Protein AF-A0A168Q6W3-F1 (afdb_monomer_lite)

Sequence (301 aa):
MKECILSSFDLQVLQIQEDTRRLDMQRHMPGWNYCTFFILKEGLAQAFEIMTLYEDALIQYDELEASFFQVLRDKALAWFGHFGGTDVGDDSGNILDFKRKNYRDLITKNIISVFDFRSYLFARQCRMLLKLQRVIEVTARAQLFITNFIPSIRENEEHLPENFVESWVFSACMNVVNECEPLSSQLIVNNTDLVVPYNAVKADLLLTARRQLDKIGVKCGHLPMTDPFSIYMNRTEATKTPNPDEPKKSITNVKLLEAIESIEAFDKTYMGLSTRAIKSYDASFRSRAALNVHGDIAALK

Structure (mmCIF, N/CA/C/O backbone):
data_AF-A0A168Q6W3-F1
#
_entry.id   AF-A0A168Q6W3-F1
#
loop_
_atom_site.group_PDB
_atom_site.id
_atom_site.type_symbol
_atom_site.label_atom_id
_atom_site.label_alt_id
_atom_site.label_comp_id
_atom_site.label_asym_id
_atom_site.label_entity_id
_atom_site.label_seq_id
_atom_site.pdbx_PDB_ins_code
_atom_site.Cartn_x
_atom_site.Cartn_y
_atom_site.Cartn_z
_atom_site.occupancy
_atom_site.B_iso_or_equiv
_atom_site.auth_seq_id
_atom_site.auth_comp_id
_atom_site.auth_asym_id
_atom_site.auth_atom_id
_atom_site.pdbx_PDB_model_num
ATOM 1 N N . MET A 1 1 ? 37.770 -10.734 -13.200 1.00 63.84 1 MET A N 1
ATOM 2 C CA . MET A 1 1 ? 36.413 -11.296 -12.978 1.00 63.84 1 MET A CA 1
ATOM 3 C C . MET A 1 1 ? 35.421 -10.222 -12.543 1.00 63.84 1 MET A C 1
ATOM 5 O O . MET A 1 1 ? 34.486 -10.002 -13.292 1.00 63.84 1 MET A O 1
ATOM 9 N N . LYS A 1 2 ? 35.629 -9.503 -11.424 1.00 70.56 2 LYS A N 1
ATOM 10 C CA . LYS A 1 2 ? 34.759 -8.367 -11.036 1.00 70.56 2 LYS A CA 1
ATOM 11 C C . LYS A 1 2 ? 34.664 -7.279 -12.117 1.00 70.56 2 LYS A C 1
ATOM 13 O O . LYS A 1 2 ? 33.565 -6.877 -1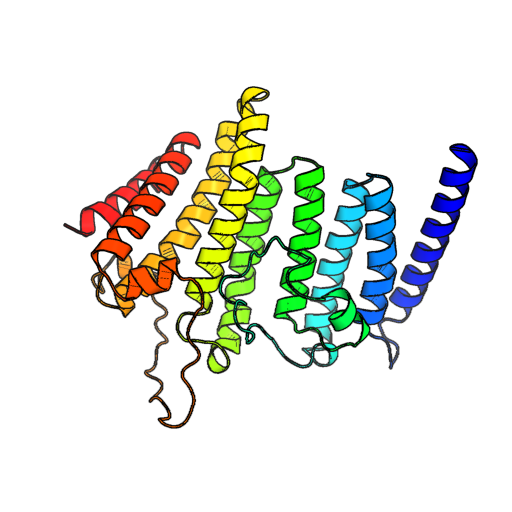2.458 1.00 70.56 2 LYS A O 1
ATOM 18 N N . GLU A 1 3 ? 35.788 -6.889 -12.717 1.00 73.69 3 GLU A N 1
ATOM 19 C CA . GLU A 1 3 ? 35.819 -5.896 -13.808 1.00 73.69 3 GLU A CA 1
ATOM 20 C C . GLU A 1 3 ? 35.067 -6.353 -15.067 1.00 73.69 3 GLU A C 1
ATOM 22 O O . GLU A 1 3 ? 34.374 -5.557 -15.683 1.00 73.69 3 GLU A O 1
ATOM 27 N N . CYS A 1 4 ? 35.134 -7.643 -15.418 1.00 73.88 4 CYS A N 1
ATOM 28 C CA . CYS A 1 4 ? 34.388 -8.195 -16.555 1.00 73.88 4 CYS A CA 1
ATOM 29 C C . CYS A 1 4 ? 32.876 -8.269 -16.287 1.00 73.88 4 CYS A C 1
ATOM 31 O O . CYS A 1 4 ? 32.079 -8.133 -17.207 1.00 73.88 4 CYS A O 1
ATOM 33 N N . ILE A 1 5 ? 32.481 -8.512 -15.032 1.00 79.38 5 ILE A N 1
ATOM 34 C CA . ILE A 1 5 ? 31.071 -8.505 -14.622 1.00 79.38 5 ILE A CA 1
ATOM 35 C C . ILE A 1 5 ? 30.524 -7.076 -14.683 1.00 79.38 5 ILE A C 1
ATOM 37 O O . ILE A 1 5 ? 29.438 -6.871 -15.213 1.00 79.38 5 ILE A O 1
ATOM 41 N N . LEU A 1 6 ? 31.294 -6.096 -14.201 1.00 82.12 6 LEU A N 1
ATOM 42 C CA . LEU A 1 6 ? 30.922 -4.682 -14.258 1.00 82.12 6 LEU A CA 1
ATOM 43 C C . LEU A 1 6 ? 30.819 -4.181 -15.701 1.00 82.12 6 LEU A C 1
ATOM 45 O O . LEU A 1 6 ? 29.794 -3.624 -16.065 1.00 82.12 6 LEU A O 1
ATOM 49 N N . SER A 1 7 ? 31.801 -4.472 -16.560 1.00 82.44 7 SER A N 1
ATOM 50 C CA . SER A 1 7 ? 31.741 -4.034 -17.960 1.00 82.44 7 SER A CA 1
ATOM 51 C C . SER A 1 7 ? 30.574 -4.658 -18.731 1.00 82.44 7 SER A C 1
ATOM 53 O O . SER A 1 7 ? 29.928 -3.985 -19.532 1.00 82.44 7 SER A O 1
ATOM 55 N N . SER A 1 8 ? 30.263 -5.934 -18.478 1.00 83.62 8 SER A N 1
ATOM 56 C CA . SER A 1 8 ? 29.090 -6.590 -19.065 1.00 83.62 8 SER A CA 1
ATOM 57 C C . SER A 1 8 ? 27.780 -5.984 -18.560 1.00 83.62 8 SER A C 1
ATOM 59 O O . SER A 1 8 ? 26.830 -5.869 -19.332 1.00 83.62 8 SER A O 1
ATOM 61 N N . PHE A 1 9 ? 27.720 -5.617 -17.279 1.00 85.38 9 PHE A N 1
ATOM 62 C CA . PHE A 1 9 ? 26.568 -4.946 -16.689 1.00 85.38 9 PHE A CA 1
ATOM 63 C C . PHE A 1 9 ? 26.364 -3.553 -17.292 1.00 85.38 9 PHE A C 1
ATOM 65 O O . PHE A 1 9 ? 25.260 -3.243 -17.730 1.00 85.38 9 PHE A O 1
ATOM 72 N N . ASP A 1 10 ? 27.426 -2.753 -17.394 1.00 86.75 10 ASP A N 1
ATOM 73 C CA . ASP A 1 10 ? 27.372 -1.399 -17.953 1.00 86.75 10 ASP A CA 1
ATOM 74 C C . ASP A 1 10 ? 26.869 -1.417 -19.402 1.00 86.75 10 ASP A C 1
ATOM 76 O O . ASP A 1 10 ? 25.986 -0.642 -19.771 1.00 86.75 10 ASP A O 1
ATOM 80 N N . LEU A 1 11 ? 27.359 -2.358 -20.217 1.00 87.56 11 LEU A N 1
ATOM 81 C CA . LEU A 1 11 ? 26.876 -2.547 -21.588 1.00 87.56 11 LEU A CA 1
ATOM 82 C C . LEU A 1 11 ? 25.391 -2.927 -21.632 1.00 87.56 11 LEU A C 1
ATOM 84 O O . LEU A 1 11 ? 24.648 -2.407 -22.465 1.00 87.56 11 LEU A O 1
ATOM 88 N N . GLN A 1 12 ? 24.941 -3.808 -20.735 1.00 87.75 12 GLN A N 1
ATOM 89 C CA . GLN A 1 12 ? 23.536 -4.204 -20.656 1.00 87.75 12 GLN A CA 1
ATOM 90 C C . GLN A 1 12 ? 22.637 -3.033 -20.232 1.00 87.75 12 GLN A C 1
ATOM 92 O O . GLN A 1 12 ? 21.577 -2.833 -20.824 1.00 87.75 12 GLN A O 1
ATOM 97 N N . VAL A 1 13 ? 23.056 -2.249 -19.237 1.00 89.19 13 VAL A N 1
ATOM 98 C CA . VAL A 1 13 ? 22.336 -1.054 -18.777 1.00 89.19 13 VAL A CA 1
ATOM 99 C C . VAL A 1 13 ? 22.206 -0.038 -19.904 1.00 89.19 13 VAL A C 1
ATOM 101 O O . VAL A 1 13 ? 21.091 0.398 -20.190 1.00 89.19 13 VAL A O 1
ATOM 104 N N . LEU A 1 14 ? 23.310 0.281 -20.587 1.00 90.50 14 LEU A N 1
ATOM 105 C CA . LEU A 1 14 ? 23.316 1.216 -21.714 1.00 90.50 14 LEU A CA 1
ATOM 106 C C . LEU A 1 14 ? 22.374 0.761 -22.832 1.00 90.50 14 LEU A C 1
ATOM 108 O O . LEU A 1 14 ? 21.607 1.567 -23.359 1.00 90.50 14 LEU A O 1
ATOM 112 N N . GLN A 1 15 ? 22.383 -0.534 -23.156 1.00 90.81 15 GLN A N 1
ATOM 113 C CA . GLN A 1 15 ? 21.496 -1.096 -24.170 1.00 90.81 15 GLN A CA 1
ATOM 114 C C . GLN A 1 15 ? 20.018 -0.946 -23.779 1.00 90.81 15 GLN A C 1
ATOM 116 O O . GLN A 1 15 ? 19.220 -0.449 -24.574 1.00 90.81 15 GLN A O 1
ATOM 121 N N . ILE A 1 16 ? 19.645 -1.326 -22.549 1.00 90.25 16 ILE A N 1
ATOM 122 C CA . ILE A 1 16 ? 18.252 -1.227 -22.082 1.00 90.25 16 ILE A CA 1
ATOM 123 C C . ILE A 1 16 ? 17.805 0.239 -22.012 1.00 90.25 16 ILE A C 1
ATOM 125 O O . ILE A 1 16 ? 16.667 0.547 -22.373 1.00 90.25 16 ILE A O 1
ATOM 129 N N . GLN A 1 17 ? 18.676 1.152 -21.576 1.00 91.00 17 GLN A N 1
ATOM 130 C CA . GLN A 1 17 ? 18.390 2.588 -21.539 1.00 91.00 17 GLN A CA 1
ATOM 131 C C . GLN A 1 17 ? 18.117 3.147 -22.936 1.00 91.00 17 GLN A C 1
ATOM 133 O O . GLN A 1 17 ? 17.126 3.853 -23.128 1.00 91.00 17 GLN A O 1
ATOM 138 N N . GLU A 1 18 ? 18.950 2.804 -23.918 1.00 92.12 18 GLU A N 1
ATOM 139 C CA . GLU A 1 18 ? 18.785 3.269 -25.294 1.00 92.12 18 GLU A CA 1
ATOM 140 C C . GLU A 1 18 ? 17.514 2.702 -25.940 1.00 92.12 18 GLU A C 1
ATOM 142 O O . GLU A 1 18 ? 16.741 3.441 -26.558 1.00 92.12 18 GLU A O 1
ATOM 147 N N . ASP A 1 19 ? 17.229 1.414 -25.732 1.00 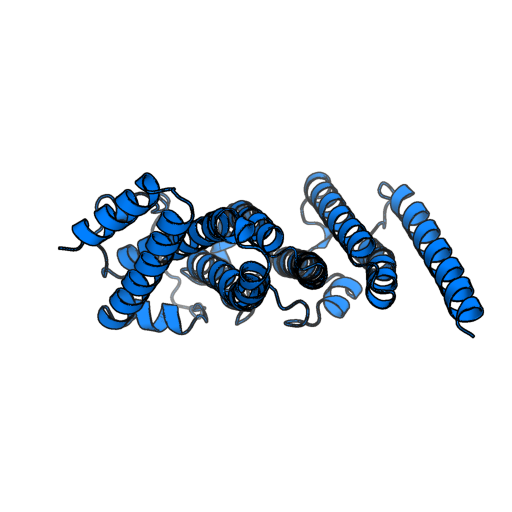91.25 19 ASP A N 1
ATOM 148 C CA . ASP A 1 19 ? 15.993 0.796 -26.213 1.00 91.25 19 ASP A CA 1
ATOM 149 C C . ASP A 1 19 ? 14.753 1.410 -25.551 1.00 91.25 19 ASP A C 1
ATOM 151 O O . ASP A 1 19 ? 13.763 1.697 -26.233 1.00 91.25 19 ASP A O 1
ATOM 155 N N . THR A 1 20 ? 14.820 1.684 -24.245 1.00 90.62 20 THR A N 1
ATOM 156 C CA . THR A 1 20 ? 13.751 2.361 -23.499 1.00 90.62 20 THR A CA 1
ATOM 157 C C . THR A 1 20 ? 13.518 3.760 -24.051 1.00 90.62 20 THR A C 1
ATOM 159 O O . THR A 1 20 ? 12.380 4.114 -24.345 1.00 90.62 20 THR A O 1
ATOM 162 N N . ARG A 1 21 ? 14.584 4.544 -24.255 1.00 91.44 21 ARG A N 1
ATOM 163 C CA . ARG A 1 21 ? 14.523 5.906 -24.804 1.00 91.44 21 ARG A CA 1
ATOM 164 C C . ARG A 1 21 ? 13.909 5.921 -26.202 1.00 91.44 21 ARG A C 1
ATOM 166 O O . ARG A 1 21 ? 13.038 6.742 -26.486 1.00 91.44 21 ARG A O 1
ATOM 173 N N . ARG A 1 22 ? 14.329 4.997 -27.070 1.00 91.06 22 ARG A N 1
ATOM 174 C CA . ARG A 1 22 ? 13.792 4.853 -28.428 1.00 91.06 22 ARG A CA 1
ATOM 175 C C . ARG A 1 22 ? 12.304 4.510 -28.416 1.00 91.06 22 ARG A C 1
ATOM 177 O O . ARG A 1 22 ? 11.547 5.102 -29.182 1.00 91.06 22 ARG A O 1
ATOM 184 N N . LEU A 1 23 ? 11.884 3.583 -27.554 1.00 89.00 23 LEU A N 1
ATOM 185 C CA . LEU A 1 23 ? 10.476 3.211 -27.417 1.00 89.00 23 LEU A CA 1
ATOM 186 C C . LEU A 1 23 ? 9.645 4.355 -26.815 1.00 89.00 23 LEU A C 1
ATOM 188 O O . LEU A 1 23 ? 8.506 4.567 -27.225 1.00 89.00 23 LEU A O 1
ATOM 192 N N . ASP A 1 24 ? 10.215 5.129 -25.895 1.00 87.69 24 ASP A N 1
ATOM 193 C CA . ASP A 1 24 ? 9.569 6.293 -25.284 1.00 87.69 24 ASP A CA 1
ATOM 194 C C . ASP A 1 24 ? 9.275 7.404 -26.302 1.00 87.69 24 ASP A C 1
ATOM 196 O O . ASP A 1 24 ? 8.177 7.959 -26.339 1.00 87.69 24 ASP A O 1
ATOM 200 N N . MET A 1 25 ? 10.218 7.666 -27.213 1.00 89.06 25 MET A N 1
ATOM 201 C CA . MET A 1 25 ? 10.048 8.632 -28.308 1.00 89.06 25 MET A CA 1
ATOM 202 C C . MET A 1 25 ? 8.903 8.269 -29.264 1.00 89.06 25 MET A C 1
ATOM 204 O O . MET A 1 25 ? 8.394 9.125 -29.984 1.00 89.06 25 MET A O 1
ATOM 208 N N . GLN A 1 26 ? 8.475 7.007 -29.263 1.00 87.44 26 GLN A N 1
ATOM 209 C CA . GLN A 1 26 ? 7.412 6.494 -30.121 1.00 87.44 26 GLN A CA 1
ATOM 210 C C . GLN A 1 26 ? 6.038 6.468 -29.428 1.00 87.44 26 GLN A C 1
ATOM 212 O O . GLN A 1 26 ? 5.096 5.926 -29.999 1.00 87.44 26 GLN A O 1
ATOM 217 N N . ARG A 1 27 ? 5.869 7.080 -28.243 1.00 84.00 27 ARG A N 1
ATOM 218 C CA . ARG A 1 27 ? 4.595 7.109 -27.480 1.00 84.00 27 ARG A CA 1
ATOM 219 C C . ARG A 1 27 ? 3.365 7.563 -28.279 1.00 84.00 27 ARG A C 1
ATOM 221 O O . ARG A 1 27 ? 2.238 7.128 -28.009 1.00 84.00 27 ARG A O 1
ATOM 228 N N . HIS A 1 28 ? 3.569 8.455 -29.246 1.00 81.19 28 HIS A N 1
ATOM 229 C CA . HIS A 1 28 ? 2.506 8.990 -30.101 1.00 81.19 28 HIS A CA 1
ATOM 230 C C . HIS A 1 28 ? 2.189 8.098 -31.311 1.00 81.19 28 HIS A C 1
ATOM 232 O O . HIS A 1 28 ? 1.171 8.308 -31.966 1.00 81.19 28 HIS A O 1
ATOM 238 N N . MET A 1 29 ? 3.029 7.102 -31.606 1.00 83.50 29 MET A N 1
ATOM 239 C CA . MET A 1 29 ? 2.843 6.222 -32.756 1.00 83.50 29 MET A CA 1
ATOM 240 C C . MET A 1 29 ? 1.710 5.212 -32.502 1.00 83.50 29 MET A C 1
ATOM 242 O O . MET A 1 29 ? 1.608 4.655 -31.400 1.00 83.50 29 MET A O 1
ATOM 246 N N . PRO A 1 30 ? 0.865 4.922 -33.510 1.00 79.56 30 PRO A N 1
ATOM 247 C CA . PRO A 1 30 ? -0.083 3.814 -33.441 1.00 79.56 30 PRO A CA 1
ATOM 248 C C . PRO A 1 30 ? 0.642 2.489 -33.172 1.00 79.56 30 PRO A C 1
ATOM 250 O O . PRO A 1 30 ? 1.687 2.220 -33.758 1.00 79.56 30 PRO A O 1
ATOM 253 N N . GLY A 1 31 ? 0.091 1.659 -32.286 1.00 79.50 31 GLY A N 1
ATOM 254 C CA . GLY A 1 31 ? 0.693 0.376 -31.899 1.00 79.50 31 GLY A CA 1
ATOM 255 C C . GLY A 1 31 ? 1.667 0.445 -30.719 1.00 79.50 31 GLY A C 1
ATOM 256 O O . GLY A 1 31 ? 2.092 -0.602 -30.233 1.00 79.50 31 GLY A O 1
ATOM 257 N N . TRP A 1 32 ? 1.983 1.639 -30.204 1.00 86.81 32 TRP A N 1
ATOM 258 C CA . TRP A 1 32 ? 2.716 1.753 -28.945 1.00 86.81 32 TRP A CA 1
ATOM 259 C C . TRP A 1 32 ? 1.897 1.185 -27.779 1.00 86.81 32 TRP A C 1
ATOM 261 O O . TRP A 1 32 ? 0.707 1.480 -27.645 1.00 86.81 32 TRP A O 1
ATOM 271 N N . ASN A 1 33 ? 2.547 0.394 -26.926 1.00 86.00 33 ASN A N 1
ATOM 272 C CA . ASN A 1 33 ? 1.925 -0.301 -25.806 1.00 86.00 33 ASN A CA 1
ATOM 273 C C . ASN A 1 33 ? 2.710 -0.037 -24.512 1.00 86.00 33 ASN A C 1
ATOM 275 O O . ASN A 1 33 ? 3.919 -0.282 -24.446 1.00 86.00 33 ASN A O 1
ATOM 279 N N . TYR A 1 34 ? 2.004 0.427 -23.476 1.00 90.56 34 TYR A N 1
ATOM 280 C CA . TYR A 1 34 ? 2.622 0.761 -22.194 1.00 90.56 34 TYR A CA 1
ATOM 281 C C . TYR A 1 34 ? 3.195 -0.461 -21.462 1.00 90.56 34 TYR A C 1
ATOM 283 O O . TYR A 1 34 ? 4.274 -0.354 -20.895 1.00 90.56 34 TYR A O 1
ATOM 291 N N . CYS A 1 35 ? 2.540 -1.624 -21.479 1.00 91.94 35 CYS A N 1
ATOM 292 C CA . CYS A 1 35 ? 3.061 -2.826 -20.822 1.00 91.94 35 CYS A CA 1
ATOM 293 C C . CYS A 1 35 ? 4.362 -3.320 -21.476 1.00 91.94 35 CYS A C 1
ATOM 295 O O . CYS A 1 35 ? 5.286 -3.721 -20.771 1.00 91.94 35 CYS A O 1
ATOM 297 N N . THR A 1 36 ? 4.484 -3.228 -22.805 1.00 91.31 36 THR A N 1
ATOM 298 C CA . THR A 1 36 ? 5.745 -3.517 -23.511 1.00 91.31 36 THR A CA 1
ATOM 299 C C . THR A 1 36 ? 6.855 -2.568 -23.061 1.00 91.31 36 THR A C 1
ATOM 301 O O . THR A 1 36 ? 7.958 -3.012 -22.737 1.00 91.31 36 THR A O 1
ATOM 304 N N . PHE A 1 37 ? 6.557 -1.267 -22.992 1.00 92.56 37 PHE A N 1
ATOM 305 C CA . PHE A 1 37 ? 7.484 -0.263 -22.467 1.00 92.56 37 PHE A CA 1
ATOM 306 C C . PHE A 1 37 ? 7.864 -0.535 -21.007 1.00 92.56 37 PHE A C 1
ATOM 308 O O . PHE A 1 37 ? 9.043 -0.497 -20.653 1.00 92.56 37 PHE A O 1
ATOM 315 N N . PHE A 1 38 ? 6.878 -0.876 -20.179 1.00 94.94 38 PHE A N 1
ATOM 316 C CA . PHE A 1 38 ? 7.060 -1.195 -18.774 1.00 94.94 38 PHE A CA 1
ATOM 317 C C . PHE A 1 38 ? 8.016 -2.370 -18.587 1.00 94.94 38 PHE A C 1
ATOM 319 O O . PHE A 1 38 ? 8.958 -2.246 -17.818 1.00 94.94 38 PHE A O 1
ATOM 326 N N . ILE A 1 39 ? 7.821 -3.491 -19.292 1.00 94.75 39 ILE A N 1
ATOM 327 C CA . ILE A 1 39 ? 8.675 -4.684 -19.145 1.00 94.75 39 ILE A CA 1
ATOM 328 C C . ILE A 1 39 ? 10.133 -4.376 -19.486 1.00 94.75 39 ILE A C 1
ATOM 330 O O . ILE A 1 39 ? 11.039 -4.850 -18.796 1.00 94.75 39 ILE A O 1
ATOM 334 N N . LEU A 1 40 ? 10.362 -3.577 -20.530 1.00 93.81 40 LEU A N 1
ATOM 335 C CA . LEU A 1 40 ? 11.704 -3.179 -20.936 1.00 93.81 40 LEU A CA 1
ATOM 336 C C . LEU A 1 40 ? 12.370 -2.305 -19.865 1.00 93.81 40 LEU A C 1
ATOM 338 O O . LEU A 1 40 ? 13.462 -2.629 -19.396 1.00 93.81 40 LEU A O 1
ATOM 342 N N . LYS A 1 41 ? 11.689 -1.242 -19.428 1.00 95.25 41 LYS A N 1
ATOM 343 C CA . LYS A 1 41 ? 12.220 -0.304 -18.432 1.00 95.25 41 LYS A CA 1
ATOM 344 C C . LYS A 1 41 ? 12.316 -0.917 -17.031 1.00 95.25 41 LYS A C 1
ATOM 346 O O . LYS A 1 41 ? 13.260 -0.646 -16.297 1.00 95.25 41 LYS A O 1
ATOM 351 N N . GLU A 1 42 ? 11.408 -1.813 -16.663 1.00 96.31 42 GLU A N 1
ATOM 352 C CA . GLU A 1 42 ? 11.520 -2.603 -15.437 1.00 96.31 42 GLU A CA 1
ATOM 353 C C . GLU A 1 42 ? 12.759 -3.508 -15.467 1.00 96.31 42 GLU A C 1
ATOM 355 O O . GLU A 1 42 ? 13.389 -3.712 -14.429 1.00 96.31 42 GLU A O 1
ATOM 360 N N . GLY A 1 43 ? 13.151 -4.019 -16.639 1.00 94.94 43 GLY A N 1
ATOM 361 C CA . GLY A 1 43 ? 14.402 -4.761 -16.799 1.00 94.94 43 GLY A CA 1
ATOM 362 C C . GLY A 1 43 ? 15.621 -3.969 -16.312 1.00 94.94 43 GLY A C 1
ATOM 363 O O . GLY A 1 43 ? 16.499 -4.538 -15.665 1.00 94.94 43 GLY A O 1
ATOM 364 N N . LEU A 1 44 ? 15.633 -2.649 -16.525 1.00 94.44 44 LEU A N 1
ATOM 365 C CA . LEU A 1 44 ? 16.667 -1.756 -15.997 1.00 94.44 44 LEU A CA 1
ATOM 366 C C . LEU A 1 44 ? 16.599 -1.639 -14.468 1.00 94.44 44 LEU A C 1
ATOM 368 O O . LEU A 1 44 ? 17.615 -1.776 -13.789 1.00 94.44 44 LEU A O 1
ATOM 372 N N . ALA A 1 45 ? 15.402 -1.455 -13.910 1.00 96.62 45 ALA A N 1
ATOM 373 C CA . ALA A 1 45 ? 15.204 -1.407 -12.462 1.00 96.62 45 ALA A CA 1
ATOM 374 C C . ALA A 1 45 ? 15.650 -2.712 -11.771 1.00 96.62 45 ALA A C 1
ATOM 376 O O . ALA A 1 45 ? 16.265 -2.688 -10.708 1.00 96.62 45 ALA A O 1
ATOM 377 N N . GLN A 1 46 ? 15.371 -3.864 -12.389 1.00 95.56 46 GLN A N 1
ATOM 378 C CA . GLN A 1 46 ? 15.818 -5.177 -11.917 1.00 95.56 46 GLN A CA 1
ATOM 379 C C . GLN A 1 46 ? 17.342 -5.327 -11.989 1.00 95.56 46 GLN A C 1
ATOM 381 O O . GLN A 1 46 ? 17.935 -5.892 -11.072 1.00 95.56 46 GLN A O 1
ATOM 386 N N . ALA A 1 47 ? 17.978 -4.807 -13.042 1.00 93.88 47 ALA A N 1
ATOM 387 C CA . ALA A 1 47 ? 19.432 -4.804 -13.172 1.00 93.88 47 ALA A CA 1
ATOM 388 C C . ALA A 1 47 ? 20.086 -3.993 -12.036 1.00 93.88 47 ALA A C 1
ATOM 390 O O . ALA A 1 47 ? 20.982 -4.499 -11.357 1.00 93.88 47 ALA A O 1
ATOM 391 N N . PHE A 1 48 ? 19.577 -2.789 -11.754 1.00 95.62 48 PHE A N 1
ATOM 392 C CA . PHE A 1 48 ? 20.021 -1.988 -10.609 1.00 95.62 48 PHE A CA 1
ATOM 393 C C . PHE A 1 48 ? 19.792 -2.700 -9.272 1.00 95.62 48 PHE A C 1
ATOM 395 O O . PHE A 1 48 ? 20.691 -2.744 -8.433 1.00 95.62 48 PHE A O 1
ATOM 402 N N . GLU A 1 49 ? 18.632 -3.335 -9.091 1.00 96.25 49 GLU A N 1
ATOM 403 C CA . GLU A 1 49 ? 18.332 -4.100 -7.881 1.00 96.25 49 GLU A CA 1
ATOM 404 C C . GLU A 1 49 ? 19.327 -5.256 -7.656 1.00 96.25 49 GLU A C 1
ATOM 406 O O . GLU A 1 49 ? 19.793 -5.451 -6.532 1.00 96.25 49 GLU A O 1
ATOM 411 N N . ILE A 1 50 ? 19.691 -6.000 -8.710 1.00 94.06 50 ILE A N 1
ATOM 412 C CA . ILE A 1 50 ? 20.685 -7.090 -8.649 1.00 94.06 50 ILE A CA 1
ATOM 413 C C . ILE A 1 50 ? 22.058 -6.562 -8.220 1.00 94.06 50 ILE A C 1
ATOM 415 O O . ILE A 1 50 ? 22.754 -7.214 -7.442 1.00 94.06 50 ILE A O 1
ATOM 419 N N . MET A 1 51 ? 22.423 -5.364 -8.677 1.00 93.38 51 MET A N 1
ATOM 420 C CA . MET A 1 51 ? 23.665 -4.686 -8.298 1.00 93.38 51 MET A CA 1
ATOM 421 C C . MET A 1 51 ? 23.572 -3.941 -6.964 1.00 93.38 51 MET A C 1
ATOM 423 O O . MET A 1 51 ? 24.507 -3.237 -6.590 1.00 93.38 51 MET A O 1
ATOM 427 N N . THR A 1 52 ? 22.474 -4.104 -6.218 1.00 96.12 52 THR A N 1
ATOM 428 C CA . THR A 1 52 ? 22.202 -3.431 -4.936 1.00 96.12 52 THR A CA 1
ATOM 429 C C . THR A 1 52 ? 22.131 -1.901 -5.024 1.00 96.12 52 THR A C 1
ATOM 431 O O . THR A 1 52 ? 22.170 -1.208 -4.009 1.00 96.12 52 THR A O 1
ATOM 434 N N . LEU A 1 53 ? 21.962 -1.373 -6.237 1.00 96.56 53 LEU A N 1
ATOM 435 C CA . LEU A 1 53 ? 21.753 0.041 -6.532 1.00 96.56 53 LEU A CA 1
ATOM 436 C C . LEU A 1 53 ? 20.268 0.381 -6.344 1.00 96.56 53 LEU A C 1
ATOM 438 O O . LEU A 1 53 ? 19.525 0.633 -7.289 1.00 96.56 53 LEU A O 1
ATOM 442 N N . TYR A 1 54 ? 19.798 0.295 -5.098 1.00 98.50 54 TYR A N 1
ATOM 443 C CA . TYR A 1 54 ? 18.368 0.388 -4.794 1.00 98.50 54 TYR A CA 1
ATOM 444 C C . TYR A 1 54 ? 17.783 1.789 -5.025 1.00 98.50 54 TYR A C 1
ATOM 446 O O . TYR A 1 54 ? 16.601 1.888 -5.344 1.00 98.50 54 TYR A O 1
ATOM 454 N N . GLU A 1 55 ? 18.584 2.854 -4.894 1.00 98.38 55 GLU A N 1
ATOM 455 C CA . GLU A 1 55 ? 18.164 4.223 -5.242 1.00 98.38 55 GLU A CA 1
ATOM 456 C C . GLU A 1 55 ? 17.901 4.339 -6.749 1.00 98.38 55 GLU A C 1
ATOM 458 O O . GLU A 1 55 ? 16.822 4.764 -7.157 1.00 98.38 55 GLU A O 1
ATOM 463 N N . ASP A 1 56 ? 18.834 3.869 -7.584 1.00 97.56 56 ASP A N 1
ATOM 464 C CA . ASP A 1 56 ? 18.676 3.874 -9.041 1.00 97.56 56 ASP A CA 1
ATOM 465 C C . ASP A 1 56 ? 17.481 3.018 -9.480 1.00 97.56 56 ASP A C 1
ATOM 467 O O . ASP A 1 56 ? 16.691 3.429 -10.332 1.00 97.56 56 ASP A O 1
ATOM 471 N N . ALA A 1 57 ? 17.287 1.854 -8.850 1.00 98.31 57 ALA A N 1
ATOM 472 C CA . ALA A 1 57 ? 16.118 1.011 -9.082 1.00 98.31 57 ALA A CA 1
ATOM 473 C C . ALA A 1 57 ? 14.803 1.713 -8.696 1.00 98.31 57 ALA A C 1
ATOM 475 O O . ALA A 1 57 ? 13.826 1.632 -9.441 1.00 98.31 57 ALA A O 1
ATOM 476 N N . LEU A 1 58 ? 14.767 2.407 -7.552 1.00 98.62 58 LEU A N 1
ATOM 477 C CA . LEU A 1 58 ? 13.596 3.158 -7.095 1.00 98.62 58 LEU A CA 1
ATOM 478 C C . LEU A 1 58 ? 13.236 4.282 -8.072 1.00 98.62 58 LEU A C 1
ATOM 480 O O . LEU A 1 58 ? 12.066 4.406 -8.425 1.00 98.62 58 LEU A O 1
ATOM 484 N N . ILE A 1 59 ? 14.229 5.031 -8.566 1.00 98.19 59 ILE A N 1
ATOM 485 C CA . ILE A 1 59 ? 14.027 6.076 -9.583 1.00 98.19 59 ILE A CA 1
ATOM 486 C C . ILE A 1 59 ? 13.322 5.494 -10.812 1.00 98.19 59 ILE A C 1
ATOM 488 O O . ILE A 1 59 ? 12.352 6.072 -11.298 1.00 98.19 59 ILE A O 1
ATOM 492 N N . GLN A 1 60 ? 13.745 4.316 -11.286 1.00 97.75 60 GLN A N 1
ATOM 493 C CA . GLN A 1 60 ? 13.095 3.683 -12.436 1.00 97.75 60 GLN A CA 1
ATOM 494 C C . GLN A 1 60 ? 11.625 3.328 -12.166 1.00 97.75 60 GLN A C 1
ATOM 496 O O . GLN A 1 60 ? 10.788 3.529 -13.048 1.00 97.75 60 GLN A O 1
ATOM 501 N N . TYR A 1 61 ? 11.283 2.833 -10.970 1.00 98.56 61 TYR A N 1
ATOM 502 C CA . TYR A 1 61 ? 9.885 2.556 -10.609 1.00 98.56 61 TYR A CA 1
ATOM 503 C C . TYR A 1 61 ? 9.045 3.832 -10.462 1.00 98.56 61 TYR A C 1
ATOM 505 O O . TYR A 1 61 ? 7.905 3.856 -10.926 1.00 98.56 61 TYR A O 1
ATOM 513 N N . ASP A 1 62 ? 9.606 4.901 -9.894 1.00 98.44 62 ASP A N 1
ATOM 514 C CA . ASP A 1 62 ? 8.928 6.197 -9.766 1.00 98.44 62 ASP A CA 1
ATOM 515 C C . ASP A 1 62 ? 8.657 6.827 -11.146 1.00 98.44 62 ASP A C 1
ATOM 517 O O . ASP A 1 62 ? 7.563 7.329 -11.418 1.00 98.44 62 ASP A O 1
ATOM 521 N N . GLU A 1 63 ? 9.608 6.730 -12.078 1.00 97.06 63 GLU A N 1
ATOM 522 C CA . GLU A 1 63 ? 9.412 7.171 -13.463 1.00 97.06 63 GLU A CA 1
ATOM 523 C C . GLU A 1 63 ? 8.372 6.324 -14.214 1.00 97.06 63 GLU A C 1
ATOM 525 O O . GLU A 1 63 ? 7.618 6.848 -15.043 1.00 97.06 63 GLU A O 1
ATOM 530 N N . LEU A 1 64 ? 8.322 5.015 -13.943 1.00 97.06 64 LEU A N 1
ATOM 531 C CA . LEU A 1 64 ? 7.296 4.127 -14.489 1.00 97.06 64 LEU A CA 1
ATOM 532 C C . LEU A 1 64 ? 5.902 4.535 -14.005 1.00 97.06 64 LEU A C 1
ATOM 534 O O . LEU A 1 64 ? 4.990 4.616 -14.829 1.00 97.06 64 LEU A O 1
ATOM 538 N N . GLU A 1 65 ? 5.743 4.866 -12.722 1.00 96.56 65 GLU A N 1
ATOM 539 C CA . GLU A 1 65 ? 4.474 5.340 -12.154 1.00 96.56 65 GLU A CA 1
ATOM 540 C C . GLU A 1 65 ? 4.043 6.673 -12.779 1.00 96.56 65 GLU A C 1
ATOM 542 O O . GLU A 1 65 ? 2.900 6.826 -13.220 1.00 96.56 65 GLU A O 1
ATOM 547 N N . ALA A 1 66 ? 4.968 7.626 -12.899 1.00 95.06 66 ALA A N 1
ATOM 548 C CA . ALA A 1 66 ? 4.688 8.907 -13.541 1.00 95.06 66 ALA A CA 1
ATOM 549 C C . ALA A 1 66 ? 4.230 8.726 -15.001 1.00 95.06 66 ALA A C 1
ATOM 551 O O . ALA A 1 66 ? 3.248 9.341 -15.431 1.00 95.06 66 ALA A O 1
ATOM 552 N N . SER A 1 67 ? 4.904 7.847 -15.751 1.00 91.88 67 SER A N 1
ATOM 553 C CA . SER A 1 67 ? 4.533 7.498 -17.127 1.00 91.88 67 SER A CA 1
ATOM 554 C C . SER A 1 67 ? 3.170 6.798 -17.199 1.00 91.88 67 SER A C 1
ATOM 556 O O . SER A 1 67 ? 2.352 7.127 -18.061 1.00 91.88 67 SER A O 1
ATOM 558 N N . PHE A 1 68 ? 2.869 5.904 -16.251 1.00 91.94 68 PHE A N 1
ATOM 559 C CA . PHE A 1 68 ? 1.564 5.248 -16.150 1.00 91.94 68 PHE A CA 1
ATOM 560 C C . PHE A 1 68 ? 0.432 6.268 -15.994 1.00 91.94 68 PHE A C 1
ATOM 562 O O . PHE A 1 68 ? -0.556 6.210 -16.725 1.00 91.94 68 PHE A O 1
ATOM 569 N N . PHE A 1 69 ? 0.578 7.248 -15.099 1.00 90.44 69 PHE A N 1
ATOM 570 C CA . PHE A 1 69 ? -0.452 8.270 -14.905 1.00 90.44 69 PHE A CA 1
ATOM 571 C C . PHE A 1 69 ? -0.623 9.200 -16.112 1.00 90.44 69 PHE A C 1
ATOM 573 O O . PHE A 1 69 ? -1.734 9.670 -16.353 1.00 90.44 69 PHE A O 1
ATOM 580 N N . GLN A 1 70 ? 0.440 9.473 -16.875 1.00 88.00 70 GLN A N 1
ATOM 581 C CA . GLN A 1 70 ? 0.326 10.197 -18.148 1.00 88.00 70 GLN A CA 1
ATOM 582 C C . GLN A 1 70 ? -0.526 9.401 -19.141 1.00 88.00 70 GLN A C 1
ATOM 584 O O . GLN A 1 70 ? -1.520 9.907 -19.653 1.00 88.00 70 GLN A O 1
ATOM 589 N N . VAL A 1 71 ? -0.203 8.120 -19.316 1.00 84.00 71 VAL A N 1
ATOM 590 C CA . VAL A 1 71 ? -0.952 7.204 -20.182 1.00 84.00 71 VAL A CA 1
ATOM 591 C C . VAL A 1 71 ? -2.418 7.078 -19.768 1.00 84.00 71 VAL A C 1
ATOM 593 O O . VAL A 1 71 ? -3.301 7.103 -20.627 1.00 84.00 71 VAL A O 1
ATOM 596 N N . LEU A 1 72 ? -2.685 6.961 -18.466 1.00 82.44 72 LEU A N 1
ATOM 597 C CA . LEU A 1 72 ? -4.038 6.800 -17.945 1.00 82.44 72 LEU A CA 1
ATOM 598 C C . LEU A 1 72 ? -4.915 8.028 -18.238 1.00 82.44 72 LEU A C 1
ATOM 600 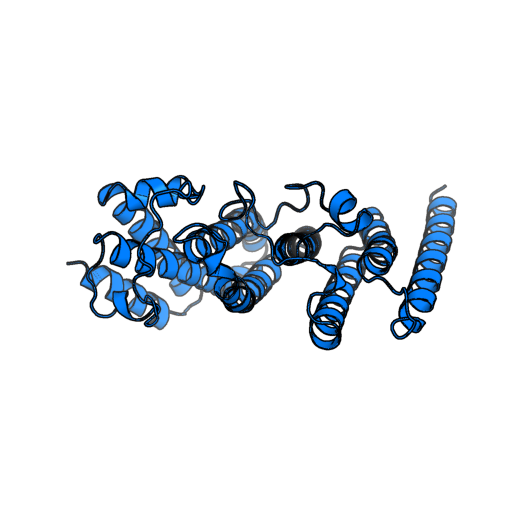O O . LEU A 1 72 ? -6.092 7.862 -18.550 1.00 82.44 72 LEU A O 1
ATOM 604 N N . ARG A 1 73 ? -4.341 9.240 -18.188 1.00 80.94 73 ARG A N 1
ATOM 605 C CA . ARG A 1 73 ? -5.039 10.485 -18.553 1.00 80.94 73 ARG A CA 1
ATOM 606 C C . ARG A 1 73 ? -5.277 10.602 -20.056 1.00 80.94 73 ARG A C 1
ATOM 608 O O . ARG A 1 73 ? -6.377 10.956 -20.463 1.00 80.94 73 ARG A O 1
ATOM 615 N N . ASP A 1 74 ? -4.264 10.300 -20.862 1.00 73.06 74 ASP A N 1
ATOM 616 C CA . ASP A 1 74 ? -4.295 10.573 -22.303 1.00 73.06 74 ASP A CA 1
ATOM 617 C C . ASP A 1 74 ? -5.134 9.555 -23.088 1.00 73.06 74 ASP A C 1
ATOM 619 O O . ASP A 1 74 ? -5.694 9.884 -24.134 1.00 73.06 74 ASP A O 1
ATOM 623 N N . LYS A 1 75 ? -5.190 8.298 -22.627 1.00 63.44 75 LYS A N 1
ATOM 624 C CA . LYS A 1 75 ? -5.763 7.175 -23.393 1.00 63.44 75 LYS A CA 1
ATOM 625 C C . LYS A 1 75 ? -6.722 6.298 -22.585 1.00 63.44 75 LYS A C 1
ATOM 627 O O . LYS A 1 75 ? -6.852 5.116 -22.897 1.00 63.44 75 LYS A O 1
ATOM 632 N N . ALA A 1 76 ? -7.359 6.886 -21.564 1.00 54.50 76 ALA A N 1
ATOM 633 C CA . ALA A 1 76 ? -8.461 6.355 -20.751 1.00 54.50 76 ALA A CA 1
ATOM 634 C C . ALA A 1 76 ? -8.740 4.854 -20.974 1.00 54.50 76 ALA A C 1
ATOM 636 O O . ALA A 1 76 ? -9.519 4.476 -21.845 1.00 54.50 76 ALA A O 1
ATOM 637 N N . LEU A 1 77 ? -8.071 3.998 -20.194 1.00 56.19 77 LEU A N 1
ATOM 638 C CA . LEU A 1 77 ? -8.355 2.559 -20.047 1.00 56.19 77 LEU A CA 1
ATOM 639 C C . LEU A 1 77 ? -8.217 1.653 -21.287 1.00 56.19 77 LEU A C 1
ATOM 641 O O . LEU A 1 77 ? -8.257 0.434 -21.115 1.00 56.19 77 LEU A O 1
ATOM 645 N N . ALA A 1 78 ? -7.970 2.176 -22.492 1.00 60.41 78 ALA A N 1
ATOM 646 C CA . ALA A 1 78 ? -7.982 1.384 -23.731 1.00 60.41 78 ALA A CA 1
ATOM 647 C C . ALA A 1 78 ? -6.972 0.214 -23.755 1.00 60.41 78 ALA A C 1
ATOM 649 O O . ALA A 1 78 ? -7.104 -0.696 -24.569 1.00 60.41 78 ALA A O 1
ATOM 650 N N . TRP A 1 79 ? -5.969 0.224 -22.869 1.00 61.81 79 TRP A N 1
ATOM 651 C CA . TRP A 1 79 ? -4.912 -0.793 -22.807 1.00 61.81 79 TRP A CA 1
ATOM 652 C C . TRP A 1 79 ? -4.956 -1.722 -21.594 1.00 61.81 79 TRP A C 1
ATOM 654 O O . TRP A 1 79 ? -4.357 -2.788 -21.655 1.00 61.81 79 TRP A O 1
ATOM 664 N N . PHE A 1 80 ? -5.636 -1.335 -20.512 1.00 70.81 80 PHE A N 1
ATOM 665 C CA . PHE A 1 80 ? -5.734 -2.158 -19.295 1.00 70.81 80 PHE A CA 1
ATOM 666 C C . PHE A 1 80 ? -7.045 -2.955 -19.228 1.00 70.81 80 PHE A C 1
ATOM 668 O O . PHE A 1 80 ? -7.208 -3.791 -18.343 1.00 70.81 80 PHE A O 1
ATOM 675 N N . GLY A 1 81 ? -7.972 -2.717 -20.167 1.00 71.12 81 GLY A N 1
ATOM 676 C CA . GLY A 1 81 ? -9.198 -3.494 -20.388 1.00 71.12 81 GLY A CA 1
ATOM 677 C C . GLY A 1 81 ? -10.282 -3.314 -19.319 1.00 71.12 81 GLY A C 1
ATOM 678 O O . GLY A 1 81 ? -11.448 -3.146 -19.657 1.00 71.12 81 GLY A O 1
ATOM 679 N N . HIS A 1 82 ? -9.905 -3.316 -18.040 1.00 86.62 82 HIS A N 1
ATOM 680 C CA . HIS A 1 82 ? -10.785 -3.201 -16.879 1.00 86.62 82 HIS A CA 1
ATOM 681 C C . HIS A 1 82 ? -10.039 -2.675 -15.640 1.00 86.62 82 HIS A C 1
ATOM 683 O O . HIS A 1 82 ? -8.803 -2.676 -15.578 1.00 86.62 82 HIS A O 1
ATOM 689 N N . PHE A 1 83 ? -10.796 -2.292 -14.610 1.00 90.94 83 PHE A N 1
ATOM 690 C CA . PHE A 1 83 ? -10.236 -1.822 -13.346 1.00 90.94 83 PHE A CA 1
ATOM 691 C C . PHE A 1 83 ? -9.578 -2.934 -12.512 1.00 90.94 83 PHE A C 1
ATOM 693 O O . PHE A 1 83 ? -8.451 -2.742 -12.068 1.00 90.94 83 PHE A O 1
ATOM 700 N N . GLY A 1 84 ? -10.214 -4.101 -12.358 1.00 93.25 84 GLY A N 1
ATOM 701 C CA . GLY A 1 84 ? -9.727 -5.209 -11.519 1.00 93.25 84 GLY A CA 1
ATOM 702 C C . GLY A 1 84 ? -10.208 -5.148 -10.068 1.00 93.25 84 GLY A 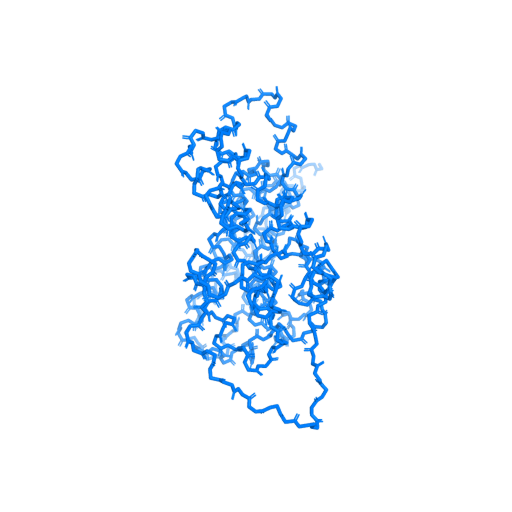C 1
ATOM 703 O O . GLY A 1 84 ? -11.205 -4.495 -9.775 1.00 93.25 84 GLY A O 1
ATOM 704 N N . GLY A 1 85 ? -9.510 -5.850 -9.166 1.00 92.06 85 GLY A N 1
ATOM 705 C CA . GLY A 1 85 ? -9.891 -5.970 -7.749 1.00 92.06 85 GLY A CA 1
ATOM 706 C C . GLY A 1 85 ? -10.977 -7.018 -7.484 1.00 92.06 85 GLY A C 1
ATOM 707 O O . GLY A 1 85 ? -11.588 -7.038 -6.422 1.00 92.06 85 GLY A O 1
ATOM 708 N N . THR A 1 86 ? -11.258 -7.868 -8.468 1.00 92.62 86 THR A N 1
ATOM 709 C CA . THR A 1 86 ? -12.381 -8.810 -8.441 1.00 92.62 86 THR A CA 1
ATOM 710 C C . THR A 1 86 ? -11.986 -10.224 -8.041 1.00 92.62 86 THR A C 1
ATOM 712 O O . THR A 1 86 ? -12.876 -11.065 -7.872 1.00 92.62 86 THR A O 1
ATOM 715 N N . ASP A 1 87 ? -10.685 -10.502 -7.942 1.00 93.19 87 ASP A N 1
ATOM 716 C CA . ASP A 1 87 ? -10.199 -11.823 -7.571 1.00 93.19 87 ASP A CA 1
ATOM 717 C C . ASP A 1 87 ? -10.329 -12.024 -6.062 1.00 93.19 87 ASP A C 1
ATOM 719 O O . ASP A 1 87 ? -10.243 -11.090 -5.260 1.00 93.19 87 ASP A O 1
ATOM 723 N N . VAL A 1 88 ? -10.506 -13.279 -5.660 1.00 92.56 88 VAL A N 1
ATOM 724 C CA . VAL A 1 88 ? -10.520 -13.655 -4.245 1.00 92.56 88 VAL A CA 1
ATOM 725 C C . VAL A 1 88 ? -9.201 -13.215 -3.602 1.00 92.56 88 VAL A C 1
ATOM 727 O O . VAL A 1 88 ? -8.123 -13.560 -4.085 1.00 92.56 88 VAL A O 1
ATOM 730 N N . GLY A 1 89 ? -9.282 -12.456 -2.507 1.00 94.81 89 GLY A N 1
ATOM 731 C CA . GLY A 1 89 ? -8.104 -11.946 -1.806 1.00 94.81 89 GLY A CA 1
ATOM 732 C C . GLY A 1 89 ? -7.613 -10.580 -2.281 1.00 94.81 89 GLY A C 1
ATOM 733 O O . GLY A 1 89 ? -6.620 -10.092 -1.743 1.00 94.81 89 GLY A O 1
ATOM 734 N N . ASP A 1 90 ? -8.253 -9.938 -3.263 1.00 96.31 90 ASP A N 1
ATOM 735 C CA . ASP A 1 90 ? -7.882 -8.576 -3.672 1.00 96.31 90 ASP A CA 1
ATOM 736 C C . ASP A 1 90 ? -8.204 -7.510 -2.630 1.00 96.31 90 ASP A C 1
ATOM 738 O O . ASP A 1 90 ? -7.487 -6.516 -2.554 1.00 96.31 90 ASP A O 1
ATOM 742 N N . ASP A 1 91 ? -9.191 -7.747 -1.770 1.00 97.25 91 ASP A N 1
ATOM 743 C CA . ASP A 1 91 ? -9.530 -6.853 -0.665 1.00 97.25 91 ASP A CA 1
ATOM 744 C C . ASP A 1 91 ? -8.578 -6.981 0.535 1.00 97.25 91 ASP A C 1
ATOM 746 O O . ASP A 1 91 ? -8.503 -6.074 1.352 1.00 97.25 91 ASP A O 1
ATOM 750 N N . SER A 1 92 ? -7.859 -8.095 0.691 1.00 97.06 92 SER A N 1
ATOM 751 C CA . SER A 1 92 ? -7.084 -8.345 1.918 1.00 97.06 92 SER A CA 1
ATOM 752 C C . SER A 1 92 ? -5.652 -8.820 1.704 1.00 97.06 92 SER A C 1
ATOM 754 O O . SER A 1 92 ? -4.917 -9.036 2.671 1.00 97.06 92 SER A O 1
ATOM 756 N N . GLY A 1 93 ? -5.251 -9.025 0.452 1.00 96.38 93 GLY A N 1
ATOM 757 C CA . GLY A 1 93 ? -3.913 -9.470 0.093 1.00 96.38 93 GLY A CA 1
ATOM 758 C C . GLY A 1 93 ? -2.847 -8.461 0.508 1.00 96.38 93 GLY A C 1
ATOM 759 O O . GLY A 1 93 ? -3.077 -7.254 0.480 1.00 96.38 93 GLY A O 1
ATOM 760 N N . ASN A 1 94 ? -1.659 -8.961 0.864 1.00 97.44 94 ASN A N 1
ATOM 761 C CA . ASN A 1 94 ? -0.557 -8.094 1.266 1.00 97.44 94 ASN A CA 1
ATOM 762 C C . ASN A 1 94 ? -0.157 -7.162 0.114 1.00 97.44 94 ASN A C 1
ATOM 764 O O . ASN A 1 94 ? 0.414 -7.609 -0.881 1.00 97.44 94 ASN A O 1
ATOM 768 N N . ILE A 1 95 ? -0.418 -5.864 0.274 1.00 97.56 95 ILE A N 1
ATOM 769 C CA . ILE A 1 95 ? -0.128 -4.854 -0.751 1.00 97.56 95 ILE A CA 1
ATOM 770 C C . ILE A 1 95 ? 1.374 -4.676 -1.027 1.00 97.56 95 ILE A C 1
ATOM 772 O O . ILE A 1 95 ? 1.751 -4.117 -2.050 1.00 97.56 95 ILE A O 1
ATOM 776 N N . LEU A 1 96 ? 2.238 -5.161 -0.133 1.00 98.25 96 LEU A N 1
ATOM 777 C CA . LEU A 1 96 ? 3.692 -5.145 -0.299 1.00 98.25 96 LEU A CA 1
ATOM 778 C C . LEU A 1 96 ? 4.228 -6.422 -0.966 1.00 98.25 96 LEU A C 1
ATOM 780 O O . LEU A 1 96 ? 5.408 -6.490 -1.319 1.00 98.25 96 LEU A O 1
ATOM 784 N N . ASP A 1 97 ? 3.377 -7.430 -1.174 1.00 97.62 97 ASP A N 1
ATOM 785 C CA . ASP A 1 97 ? 3.756 -8.669 -1.843 1.00 97.62 97 ASP A CA 1
ATOM 786 C C . ASP A 1 97 ? 3.629 -8.548 -3.370 1.00 97.62 97 ASP A C 1
ATOM 788 O O . ASP A 1 97 ? 2.619 -8.884 -3.997 1.00 97.62 97 ASP A O 1
ATOM 792 N N . PHE A 1 98 ? 4.725 -8.119 -3.994 1.00 96.81 98 PHE A N 1
ATOM 793 C CA . PHE A 1 98 ? 4.868 -8.066 -5.452 1.00 96.81 98 PHE A CA 1
ATOM 794 C C . PHE A 1 98 ? 4.904 -9.459 -6.122 1.00 96.81 98 PHE A C 1
ATOM 796 O O . PHE A 1 98 ? 5.017 -9.526 -7.344 1.00 96.81 98 PHE A O 1
ATOM 803 N N . LYS A 1 99 ? 4.851 -10.569 -5.368 1.00 96.81 99 LYS A N 1
ATOM 804 C CA . LYS A 1 99 ? 4.767 -11.948 -5.888 1.00 96.81 99 LYS A CA 1
ATOM 805 C C . LYS A 1 99 ? 3.395 -12.591 -5.683 1.00 96.81 99 LYS A C 1
ATOM 807 O O . LYS A 1 99 ? 3.207 -13.727 -6.114 1.00 96.81 99 LYS A O 1
ATOM 812 N N . ARG A 1 100 ? 2.439 -11.873 -5.082 1.00 95.50 100 ARG A N 1
ATOM 813 C CA . ARG A 1 100 ? 1.082 -12.363 -4.784 1.00 95.50 100 ARG A CA 1
ATOM 814 C C . ARG A 1 100 ? 0.371 -12.950 -6.006 1.00 95.50 100 ARG A C 1
ATOM 816 O O . ARG A 1 100 ? -0.318 -13.959 -5.900 1.00 95.50 100 ARG A O 1
ATOM 823 N N . LYS A 1 101 ? 0.547 -12.317 -7.167 1.00 96.81 101 LYS A N 1
ATOM 824 C CA . LYS A 1 101 ? 0.073 -12.792 -8.473 1.00 96.81 101 LYS A CA 1
ATOM 825 C C . LYS A 1 101 ? 1.256 -12.882 -9.436 1.00 96.81 101 LYS A C 1
ATOM 827 O O . LYS A 1 101 ? 2.306 -12.276 -9.211 1.00 96.81 101 LYS A O 1
ATOM 832 N N . ASN A 1 102 ? 1.084 -13.587 -10.554 1.00 96.69 102 ASN A N 1
ATOM 833 C CA . ASN A 1 102 ? 2.082 -13.619 -11.627 1.00 96.69 102 ASN A CA 1
ATOM 834 C C . ASN A 1 102 ? 2.044 -12.322 -12.461 1.00 96.69 102 ASN A C 1
ATOM 836 O O . ASN A 1 102 ? 1.759 -12.339 -13.657 1.00 96.69 102 ASN A O 1
ATOM 840 N N . TYR A 1 103 ? 2.302 -11.178 -11.818 1.00 96.94 103 TYR A N 1
ATOM 841 C CA . TYR A 1 103 ? 2.153 -9.855 -12.427 1.00 96.94 103 TYR A CA 1
ATOM 842 C C . TYR A 1 103 ? 2.987 -9.699 -13.700 1.00 96.94 103 TYR A C 1
ATOM 844 O O . TYR A 1 103 ? 2.513 -9.114 -14.666 1.00 96.94 103 TYR A O 1
ATOM 852 N N . ARG A 1 104 ? 4.191 -10.284 -13.754 1.00 95.56 104 ARG A N 1
ATOM 853 C CA . ARG A 1 104 ? 5.034 -10.235 -14.957 1.00 95.56 104 ARG A CA 1
ATOM 854 C C . ARG A 1 104 ? 4.355 -10.881 -16.165 1.00 95.56 104 ARG A C 1
ATOM 856 O O . ARG A 1 104 ? 4.396 -10.310 -17.253 1.00 95.56 104 ARG A O 1
ATOM 863 N N . ASP A 1 105 ? 3.741 -12.047 -15.982 1.00 96.69 105 ASP A N 1
ATOM 864 C CA . ASP A 1 105 ? 2.999 -12.733 -17.045 1.00 96.69 105 ASP A CA 1
ATOM 865 C C . ASP A 1 105 ? 1.758 -11.931 -17.461 1.00 96.69 105 ASP A C 1
ATOM 867 O O . ASP A 1 105 ? 1.535 -11.726 -18.652 1.00 96.69 105 ASP A O 1
ATOM 871 N N . LEU A 1 106 ? 1.019 -11.384 -16.489 1.00 95.81 106 LEU A N 1
ATOM 872 C CA . LEU A 1 106 ? -0.147 -10.530 -16.745 1.00 95.81 106 LEU A CA 1
ATOM 873 C C . LEU A 1 106 ? 0.219 -9.273 -17.558 1.00 95.81 106 LEU A C 1
ATOM 875 O O . LEU A 1 106 ? -0.483 -8.935 -18.512 1.00 95.81 106 LEU A O 1
ATOM 879 N N . ILE A 1 107 ? 1.329 -8.605 -17.220 1.00 94.69 107 ILE A N 1
ATOM 880 C CA . ILE A 1 107 ? 1.832 -7.424 -17.944 1.00 94.69 107 ILE A CA 1
ATOM 881 C C . ILE A 1 107 ? 2.291 -7.826 -19.348 1.00 94.69 107 ILE A C 1
ATOM 883 O O . ILE A 1 107 ? 1.893 -7.204 -20.327 1.00 94.69 107 ILE A O 1
ATOM 887 N N . THR A 1 108 ? 3.082 -8.896 -19.471 1.00 94.25 108 THR A N 1
ATOM 888 C CA . THR A 1 108 ? 3.609 -9.361 -20.769 1.00 94.25 108 THR A CA 1
ATOM 889 C C . THR A 1 108 ? 2.481 -9.733 -21.737 1.00 94.25 108 THR A C 1
ATOM 891 O O . THR A 1 108 ? 2.565 -9.453 -22.931 1.00 94.25 108 THR A O 1
ATOM 894 N N . LYS A 1 109 ? 1.402 -10.331 -21.221 1.00 93.62 109 LYS A N 1
ATOM 895 C CA . LYS A 1 109 ? 0.208 -10.696 -21.994 1.00 93.62 109 LYS A CA 1
ATOM 896 C C . LYS A 1 109 ? -0.756 -9.535 -22.241 1.00 93.62 109 LYS A C 1
ATOM 898 O O . LYS A 1 109 ? -1.714 -9.730 -22.979 1.00 93.62 109 LYS A O 1
ATOM 903 N N . ASN A 1 110 ? -0.513 -8.349 -21.676 1.00 90.75 110 ASN A N 1
ATOM 904 C CA . ASN A 1 110 ? -1.420 -7.195 -21.741 1.00 90.75 110 ASN A CA 1
ATOM 905 C C . ASN A 1 110 ? -2.816 -7.463 -21.154 1.00 90.75 110 ASN A C 1
ATOM 907 O O . ASN A 1 110 ? -3.810 -6.956 -21.663 1.00 90.75 110 ASN A O 1
ATOM 911 N N . ILE A 1 111 ? -2.895 -8.279 -20.102 1.00 92.88 111 ILE A N 1
ATOM 912 C CA . ILE A 1 111 ? -4.162 -8.624 -19.431 1.00 92.88 111 ILE A CA 1
ATOM 913 C C . ILE A 1 111 ? -4.201 -8.176 -17.967 1.00 92.88 111 ILE A C 1
ATOM 915 O O . ILE A 1 111 ? -5.162 -8.459 -17.259 1.00 92.88 111 ILE A O 1
ATOM 919 N N . ILE A 1 112 ? -3.143 -7.520 -17.484 1.00 94.44 112 ILE A N 1
ATOM 920 C CA . ILE A 1 112 ? -3.115 -6.995 -16.121 1.00 94.44 112 ILE A CA 1
ATOM 921 C C . ILE A 1 112 ? -4.175 -5.902 -15.943 1.00 94.44 112 ILE A C 1
ATOM 923 O O . ILE A 1 112 ? -4.334 -5.030 -16.795 1.00 94.44 112 ILE A O 1
ATOM 927 N N . SER A 1 113 ? -4.882 -5.935 -14.814 1.00 94.12 113 SER A N 1
ATOM 928 C CA . SER A 1 113 ? -5.844 -4.898 -14.453 1.00 94.12 113 SER A CA 1
ATOM 929 C C . SER A 1 113 ? -5.156 -3.609 -13.988 1.00 94.12 113 SER A C 1
ATOM 931 O O . SER A 1 113 ? -3.996 -3.628 -13.571 1.00 94.12 113 SER A O 1
ATOM 933 N N . VAL A 1 114 ? -5.873 -2.479 -14.008 1.00 93.88 114 VAL A N 1
ATOM 934 C CA . VAL A 1 114 ? -5.374 -1.221 -13.415 1.00 93.88 114 VAL A CA 1
ATOM 935 C C . VAL A 1 114 ? -5.032 -1.412 -11.935 1.00 93.88 114 VAL A C 1
ATOM 937 O O . VAL A 1 114 ? -3.998 -0.932 -11.473 1.00 93.88 114 VAL A O 1
ATOM 940 N N . PHE A 1 115 ? -5.882 -2.125 -11.201 1.00 95.81 115 PHE A N 1
ATOM 941 C CA . PHE A 1 115 ? -5.709 -2.412 -9.787 1.00 95.81 115 PHE A CA 1
ATOM 942 C C . PHE A 1 115 ? -4.455 -3.233 -9.522 1.00 95.81 115 PHE A C 1
ATOM 944 O O . PHE A 1 115 ? -3.584 -2.793 -8.774 1.00 95.81 115 PHE A O 1
ATOM 951 N N . ASP A 1 116 ? -4.308 -4.364 -10.208 1.00 97.00 116 ASP A N 1
ATOM 952 C CA . ASP A 1 116 ? -3.153 -5.242 -10.050 1.00 97.00 116 ASP A CA 1
ATOM 953 C C . ASP A 1 116 ? -1.856 -4.553 -10.456 1.00 97.00 116 ASP A C 1
ATOM 955 O O . ASP A 1 116 ? -0.843 -4.705 -9.776 1.00 97.00 116 ASP A O 1
ATOM 959 N N . PHE A 1 117 ? -1.880 -3.767 -11.535 1.00 96.75 117 PHE A N 1
ATOM 960 C CA . PHE A 1 117 ? -0.707 -3.033 -11.991 1.00 96.75 117 PHE A CA 1
ATOM 961 C C . PHE A 1 117 ? -0.267 -1.982 -10.967 1.00 96.75 117 PHE A C 1
ATOM 963 O O . PHE A 1 117 ? 0.910 -1.929 -10.604 1.00 96.75 117 PHE A O 1
ATOM 970 N N . ARG A 1 118 ? -1.207 -1.177 -10.451 1.00 97.06 118 ARG A N 1
ATOM 971 C CA . ARG A 1 118 ? -0.912 -0.165 -9.427 1.00 97.06 118 ARG A CA 1
ATOM 972 C C . ARG A 1 118 ? -0.410 -0.798 -8.132 1.00 97.06 118 ARG A C 1
ATOM 974 O O . ARG A 1 118 ? 0.575 -0.318 -7.580 1.00 97.06 118 ARG A O 1
ATOM 981 N N . SER A 1 119 ? -1.040 -1.879 -7.672 1.00 97.88 119 SER A N 1
ATOM 982 C CA . SER A 1 119 ? -0.591 -2.624 -6.491 1.00 97.88 119 SER A CA 1
ATOM 983 C C . SER A 1 119 ? 0.801 -3.226 -6.688 1.00 97.88 119 SER A C 1
ATOM 985 O O . SER A 1 119 ? 1.644 -3.116 -5.801 1.00 97.88 119 SER A O 1
ATOM 987 N N . TYR A 1 120 ? 1.073 -3.817 -7.853 1.00 98.44 120 TYR A N 1
ATOM 988 C CA . TYR A 1 120 ? 2.382 -4.378 -8.180 1.00 98.44 120 TYR A CA 1
ATOM 989 C C . TYR A 1 120 ? 3.487 -3.318 -8.176 1.00 98.44 120 TYR A C 1
ATOM 991 O O . TYR A 1 120 ? 4.523 -3.506 -7.534 1.00 98.44 120 TYR A O 1
ATOM 999 N N . LEU A 1 121 ? 3.269 -2.201 -8.873 1.00 98.38 121 LEU A N 1
ATOM 1000 C CA . LEU A 1 121 ? 4.254 -1.130 -8.980 1.00 98.38 121 LEU A CA 1
ATOM 1001 C C . LEU A 1 121 ? 4.555 -0.510 -7.611 1.00 98.38 121 LEU A C 1
ATOM 1003 O O . LEU A 1 121 ? 5.723 -0.376 -7.243 1.00 98.38 121 LEU A O 1
ATOM 1007 N N . PHE A 1 122 ? 3.510 -0.250 -6.822 1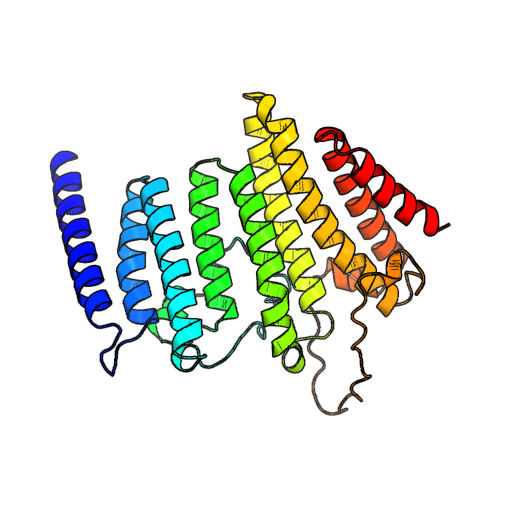.00 98.69 122 PHE A N 1
ATOM 1008 C CA . PHE A 1 122 ? 3.646 0.226 -5.450 1.00 98.69 122 PHE A CA 1
ATOM 1009 C C . PHE A 1 122 ? 4.457 -0.748 -4.580 1.00 98.69 122 PHE A C 1
ATOM 1011 O O . PHE A 1 122 ? 5.405 -0.345 -3.902 1.00 98.69 122 PHE A O 1
ATOM 1018 N N . ALA A 1 123 ? 4.173 -2.051 -4.663 1.00 98.75 123 ALA A N 1
ATOM 1019 C CA . ALA A 1 123 ? 4.939 -3.073 -3.953 1.00 98.75 123 ALA A CA 1
ATOM 1020 C C . ALA A 1 123 ? 6.429 -3.075 -4.352 1.00 98.75 123 ALA A C 1
ATOM 1022 O O . ALA A 1 123 ? 7.302 -3.231 -3.492 1.00 98.75 123 ALA A O 1
ATOM 1023 N N . ARG A 1 124 ? 6.753 -2.865 -5.640 1.00 98.75 124 ARG A N 1
ATOM 1024 C CA . ARG A 1 124 ? 8.149 -2.744 -6.106 1.00 98.75 124 ARG A CA 1
ATOM 1025 C C . ARG A 1 124 ? 8.839 -1.494 -5.555 1.00 98.75 124 ARG A C 1
ATOM 1027 O O . ARG A 1 124 ? 9.970 -1.621 -5.083 1.00 98.75 124 ARG A O 1
ATOM 1034 N N . GLN A 1 125 ? 8.173 -0.336 -5.537 1.00 98.81 125 GLN A N 1
ATOM 1035 C CA . GLN A 1 125 ? 8.702 0.895 -4.927 1.00 98.81 125 GLN A CA 1
ATOM 1036 C C . GLN A 1 125 ? 8.989 0.689 -3.432 1.00 98.81 125 GLN A C 1
ATOM 1038 O O . GLN A 1 125 ? 10.103 0.938 -2.962 1.00 98.81 125 GLN A O 1
ATOM 1043 N N . CYS A 1 126 ? 8.020 0.151 -2.682 1.00 98.75 126 CYS A N 1
ATOM 1044 C CA . CYS A 1 126 ? 8.185 -0.132 -1.257 1.00 98.75 126 CYS A CA 1
ATOM 1045 C C . CYS A 1 126 ? 9.314 -1.125 -0.990 1.00 98.75 126 CYS A C 1
ATOM 1047 O O . CYS A 1 126 ? 10.084 -0.927 -0.054 1.00 98.75 126 CYS A O 1
ATOM 1049 N N . ARG A 1 127 ? 9.475 -2.157 -1.828 1.00 98.44 127 ARG A N 1
ATOM 1050 C CA . ARG A 1 127 ? 10.595 -3.097 -1.710 1.00 98.44 127 ARG A CA 1
ATOM 1051 C C . ARG A 1 127 ? 11.944 -2.379 -1.782 1.00 98.44 127 ARG A C 1
ATOM 1053 O O . ARG A 1 127 ? 12.828 -2.706 -0.992 1.00 98.44 127 ARG A O 1
ATOM 1060 N N . MET A 1 128 ? 12.112 -1.424 -2.702 1.00 98.69 128 MET A N 1
ATOM 1061 C CA . MET A 1 128 ? 13.378 -0.690 -2.838 1.00 98.69 128 MET A CA 1
ATOM 1062 C C . MET A 1 128 ? 13.627 0.187 -1.610 1.00 98.69 128 MET A C 1
ATOM 1064 O O . MET A 1 128 ? 14.703 0.136 -1.019 1.00 98.69 128 MET A O 1
ATOM 1068 N N . LEU A 1 129 ? 12.600 0.899 -1.144 1.00 98.69 129 LEU A N 1
ATOM 1069 C CA . LEU A 1 129 ? 12.674 1.708 0.074 1.00 98.69 129 LEU A CA 1
ATOM 1070 C C . LEU A 1 129 ? 12.984 0.878 1.331 1.00 98.69 129 LEU A C 1
ATOM 1072 O O . LEU A 1 129 ? 13.771 1.309 2.172 1.00 98.69 129 LEU A O 1
ATOM 1076 N N . LEU A 1 130 ? 12.419 -0.327 1.455 1.00 98.31 130 LEU A N 1
ATOM 1077 C CA . LEU A 1 130 ? 12.725 -1.250 2.553 1.00 98.31 130 LEU A CA 1
ATOM 1078 C C . LEU A 1 130 ? 14.180 -1.737 2.490 1.00 98.31 130 LEU A C 1
ATOM 1080 O O . LEU A 1 130 ? 14.842 -1.801 3.524 1.00 98.31 130 LEU A O 1
ATOM 1084 N N . LYS A 1 131 ? 14.715 -2.016 1.292 1.00 98.25 131 LYS A N 1
ATOM 1085 C CA . LYS A 1 131 ? 16.144 -2.337 1.106 1.00 98.25 131 LYS A CA 1
ATOM 1086 C C . LYS A 1 131 ? 17.065 -1.174 1.481 1.00 98.25 131 LYS A C 1
ATOM 1088 O O . LYS A 1 131 ? 18.153 -1.417 1.995 1.00 98.25 131 LYS A O 1
ATOM 1093 N N . LEU A 1 132 ? 16.596 0.058 1.296 1.00 98.44 132 LEU A N 1
ATOM 1094 C CA . LEU A 1 132 ? 17.255 1.296 1.723 1.00 98.44 132 LEU A CA 1
ATOM 1095 C C . LEU A 1 132 ? 17.009 1.651 3.200 1.00 98.44 132 LEU A C 1
ATOM 1097 O O . LEU A 1 132 ? 17.494 2.678 3.664 1.00 98.44 132 LEU A O 1
ATOM 1101 N N . GLN A 1 133 ? 16.252 0.837 3.946 1.00 97.88 133 GLN A N 1
ATOM 1102 C CA . GLN A 1 133 ? 15.873 1.089 5.345 1.00 97.88 133 GLN A CA 1
ATOM 1103 C C . GLN A 1 133 ? 15.072 2.396 5.560 1.00 97.88 133 GLN A C 1
ATOM 1105 O O . GLN A 1 133 ? 14.986 2.920 6.670 1.00 97.88 133 GLN A O 1
ATOM 1110 N N . ARG A 1 134 ? 14.405 2.909 4.516 1.00 98.12 134 ARG A N 1
ATOM 1111 C CA . ARG A 1 134 ? 13.611 4.156 4.525 1.00 98.12 134 ARG A CA 1
ATOM 1112 C C . ARG A 1 134 ? 12.163 3.914 4.978 1.00 98.12 134 ARG A C 1
ATOM 1114 O O . ARG A 1 134 ? 11.210 4.264 4.284 1.00 98.12 134 ARG A O 1
ATOM 1121 N N . VAL A 1 135 ? 11.970 3.324 6.162 1.00 97.75 135 VAL A N 1
ATOM 1122 C CA . VAL A 1 135 ? 10.637 2.914 6.677 1.00 97.75 135 VAL A CA 1
ATOM 1123 C C . VAL A 1 135 ? 9.630 4.061 6.808 1.00 97.75 135 VAL A C 1
ATOM 1125 O O . VAL A 1 135 ? 8.435 3.872 6.577 1.00 97.75 135 VAL A O 1
ATOM 1128 N N . ILE A 1 136 ? 10.099 5.265 7.145 1.00 98.31 136 ILE A N 1
ATOM 1129 C CA . ILE A 1 136 ? 9.243 6.456 7.260 1.00 98.31 136 ILE A CA 1
ATOM 1130 C C . ILE A 1 136 ? 8.642 6.795 5.894 1.00 98.31 136 ILE A C 1
ATOM 1132 O O . ILE A 1 136 ? 7.452 7.080 5.792 1.00 98.31 136 ILE A O 1
ATOM 1136 N N . GLU A 1 137 ? 9.441 6.697 4.835 1.00 98.50 137 GLU A N 1
ATOM 1137 C CA . GLU A 1 137 ? 8.991 6.988 3.480 1.00 98.50 137 GLU A CA 1
ATOM 1138 C C . GLU A 1 137 ? 8.083 5.903 2.916 1.00 98.50 137 GLU A C 1
ATOM 1140 O O . GLU A 1 137 ? 7.089 6.245 2.284 1.00 98.50 137 GLU A O 1
ATOM 1145 N N . VAL A 1 138 ? 8.349 4.621 3.199 1.00 98.69 138 VAL A N 1
ATOM 1146 C CA . VAL A 1 138 ? 7.407 3.532 2.872 1.00 98.69 138 VAL A CA 1
ATOM 1147 C C . VAL A 1 138 ? 6.029 3.854 3.445 1.00 98.69 138 VAL A C 1
ATOM 1149 O O . VAL A 1 138 ? 5.025 3.807 2.739 1.00 98.69 138 VAL A O 1
ATOM 1152 N N . THR A 1 139 ? 5.995 4.242 4.719 1.00 98.62 139 THR A N 1
ATOM 1153 C CA . THR A 1 139 ? 4.757 4.529 5.450 1.00 98.62 139 THR A CA 1
ATOM 1154 C C . THR A 1 139 ? 4.056 5.783 4.911 1.00 98.62 139 THR A C 1
ATOM 1156 O O . THR A 1 139 ? 2.845 5.774 4.697 1.00 98.62 139 THR A O 1
ATOM 1159 N N . ALA A 1 140 ? 4.809 6.849 4.621 1.00 98.44 140 ALA A N 1
ATOM 1160 C CA . ALA A 1 140 ? 4.272 8.085 4.051 1.00 98.44 140 ALA A CA 1
ATOM 1161 C C . ALA A 1 140 ? 3.731 7.889 2.623 1.00 98.44 140 ALA A C 1
ATOM 1163 O O . ALA A 1 140 ? 2.618 8.321 2.315 1.00 98.44 140 ALA A O 1
ATOM 1164 N N . ARG A 1 141 ? 4.486 7.198 1.757 1.00 98.56 141 ARG A N 1
ATOM 1165 C CA . ARG A 1 141 ? 4.050 6.876 0.391 1.00 98.56 141 ARG A CA 1
ATOM 1166 C C . ARG A 1 141 ? 2.841 5.945 0.402 1.00 98.56 141 ARG A C 1
ATOM 1168 O O . ARG A 1 141 ? 1.940 6.145 -0.404 1.00 98.56 141 ARG A O 1
ATOM 1175 N N . ALA A 1 142 ? 2.765 4.999 1.342 1.00 98.75 142 ALA A N 1
ATOM 1176 C CA . ALA A 1 142 ? 1.584 4.160 1.523 1.00 98.75 142 ALA A CA 1
ATOM 1177 C C . ALA A 1 142 ? 0.333 4.972 1.856 1.00 98.75 142 ALA A C 1
ATOM 1179 O O . ALA A 1 142 ? -0.701 4.776 1.223 1.00 98.75 142 ALA A O 1
ATOM 1180 N N . GLN A 1 143 ? 0.425 5.912 2.801 1.00 98.12 143 GLN A N 1
ATOM 1181 C CA . GLN A 1 143 ? -0.703 6.776 3.148 1.00 98.12 143 GLN A CA 1
ATOM 1182 C C . GLN A 1 143 ? -1.215 7.537 1.917 1.00 98.12 143 GLN A C 1
ATOM 1184 O O . GLN A 1 143 ? -2.425 7.579 1.679 1.00 98.12 143 GLN A O 1
ATOM 1189 N N . LEU A 1 144 ? -0.304 8.107 1.122 1.00 98.06 144 LEU A N 1
ATOM 1190 C CA . LEU A 1 144 ? -0.649 8.833 -0.098 1.00 98.06 144 LEU A CA 1
ATOM 1191 C C . LEU A 1 144 ? -1.261 7.908 -1.158 1.00 98.06 144 LEU A C 1
ATOM 1193 O O . LEU A 1 144 ? -2.321 8.220 -1.695 1.00 98.06 144 LEU A O 1
ATOM 1197 N N . PHE A 1 145 ? -0.625 6.766 -1.430 1.00 98.50 145 PHE A N 1
ATOM 1198 C CA . PHE A 1 145 ? -1.093 5.784 -2.404 1.00 98.50 145 PHE A CA 1
ATOM 1199 C C . PHE A 1 145 ? -2.504 5.292 -2.065 1.00 98.50 145 PHE A C 1
ATOM 1201 O O . PHE A 1 145 ? -3.395 5.377 -2.907 1.00 98.50 145 PHE A O 1
ATOM 1208 N N . ILE A 1 146 ? -2.724 4.845 -0.823 1.00 98.50 146 ILE A N 1
ATOM 1209 C CA . ILE A 1 146 ? -4.016 4.331 -0.351 1.00 98.50 146 ILE A CA 1
ATOM 1210 C C . ILE A 1 146 ? -5.083 5.419 -0.481 1.00 98.50 146 ILE A C 1
ATOM 1212 O O . ILE A 1 146 ? -6.116 5.194 -1.107 1.00 98.50 146 ILE A O 1
ATOM 1216 N N . THR A 1 147 ? -4.812 6.624 0.032 1.00 96.62 147 THR A N 1
ATOM 1217 C CA . THR A 1 147 ? -5.778 7.736 0.004 1.00 96.62 147 THR A CA 1
ATOM 1218 C C . THR A 1 147 ? -6.146 8.134 -1.426 1.00 96.62 147 THR A C 1
ATOM 1220 O O . THR A 1 147 ? -7.323 8.321 -1.729 1.00 96.62 147 THR A O 1
ATOM 1223 N N . ASN A 1 148 ? -5.160 8.209 -2.323 1.00 96.25 148 ASN A N 1
ATOM 1224 C CA . ASN A 1 148 ? -5.378 8.578 -3.721 1.00 96.25 148 ASN A CA 1
ATOM 1225 C C . ASN A 1 148 ? -6.014 7.460 -4.547 1.00 96.25 148 ASN A C 1
ATOM 1227 O O . ASN A 1 148 ? -6.526 7.728 -5.633 1.00 96.25 148 ASN A O 1
ATOM 1231 N N . PHE A 1 149 ? -5.955 6.207 -4.088 1.00 96.06 149 PHE A N 1
ATOM 1232 C CA . PHE A 1 149 ? -6.542 5.093 -4.820 1.00 96.06 149 PHE A CA 1
ATOM 1233 C C . PHE A 1 149 ? -8.017 4.850 -4.465 1.00 96.06 149 PHE A C 1
ATOM 1235 O O . PHE A 1 149 ? -8.775 4.378 -5.311 1.00 96.06 149 PHE A O 1
ATOM 1242 N N . ILE A 1 150 ? -8.456 5.256 -3.267 1.00 95.69 150 ILE A N 1
ATOM 1243 C CA . ILE A 1 150 ? -9.852 5.124 -2.814 1.00 95.69 150 ILE A CA 1
ATOM 1244 C C . ILE A 1 150 ? -10.877 5.635 -3.845 1.00 95.69 150 ILE A C 1
ATOM 1246 O O . ILE A 1 150 ? -11.817 4.888 -4.119 1.00 95.69 150 ILE A O 1
ATOM 1250 N N . PRO A 1 151 ? -10.747 6.843 -4.440 1.00 93.69 151 PRO A N 1
ATOM 1251 C CA . PRO A 1 151 ? -11.727 7.328 -5.413 1.00 93.69 151 PRO A CA 1
ATOM 1252 C C . PRO A 1 151 ? -11.867 6.400 -6.622 1.00 93.69 151 PRO A C 1
ATOM 1254 O O . PRO A 1 151 ? -12.983 6.050 -6.983 1.00 93.69 151 PRO A O 1
ATOM 1257 N N . SER A 1 152 ? -10.751 5.917 -7.180 1.00 92.38 152 SER A N 1
ATOM 1258 C CA . SER A 1 152 ? -10.790 5.014 -8.335 1.00 92.38 152 SER A CA 1
ATOM 1259 C C . SER A 1 152 ? -11.415 3.658 -7.997 1.00 92.38 152 SER A C 1
ATOM 1261 O O . SER A 1 152 ? -12.107 3.088 -8.832 1.00 92.38 152 SER A O 1
ATOM 1263 N N . ILE A 1 153 ? -11.203 3.137 -6.780 1.00 94.44 153 ILE A N 1
ATOM 1264 C CA . ILE A 1 153 ? -11.867 1.899 -6.337 1.00 94.44 153 ILE A CA 1
ATOM 1265 C C . ILE A 1 153 ? -13.378 2.136 -6.198 1.00 94.44 153 ILE A C 1
ATOM 1267 O O . ILE A 1 153 ? -14.168 1.323 -6.665 1.00 94.44 153 ILE A O 1
ATOM 1271 N N . ARG A 1 154 ? -13.785 3.277 -5.627 1.00 92.19 154 ARG A N 1
ATOM 1272 C CA . ARG A 1 154 ? -15.200 3.653 -5.455 1.00 92.19 154 ARG A CA 1
ATOM 1273 C C . ARG A 1 154 ? -15.937 3.868 -6.774 1.00 92.19 154 ARG A C 1
ATOM 1275 O O . ARG A 1 154 ? -17.086 3.469 -6.904 1.00 92.19 154 ARG A O 1
ATOM 1282 N N . GLU A 1 155 ? -15.275 4.440 -7.775 1.00 90.31 155 GLU A N 1
ATOM 1283 C CA . GLU A 1 155 ? -15.826 4.566 -9.134 1.00 90.31 155 GLU A CA 1
ATOM 1284 C C . GLU A 1 155 ? -16.158 3.205 -9.769 1.00 90.31 155 GLU A C 1
ATOM 1286 O O . GLU A 1 155 ? -16.988 3.136 -10.670 1.00 90.31 155 GLU A O 1
ATOM 1291 N N . ASN A 1 156 ? -15.545 2.120 -9.284 1.00 89.94 156 ASN A N 1
ATOM 1292 C CA . ASN A 1 156 ? -15.726 0.759 -9.787 1.00 89.94 156 ASN A CA 1
ATOM 1293 C C . ASN A 1 156 ? -16.423 -0.168 -8.771 1.00 89.94 156 ASN A C 1
ATOM 1295 O O . ASN A 1 156 ? -16.452 -1.381 -8.972 1.00 89.94 156 ASN A O 1
ATOM 1299 N N . GLU A 1 157 ? -17.016 0.391 -7.709 1.00 87.06 157 GLU A N 1
ATOM 1300 C CA . GLU A 1 157 ? -17.609 -0.347 -6.580 1.00 87.06 157 GLU A CA 1
ATOM 1301 C C . GLU A 1 157 ? -18.748 -1.287 -6.997 1.00 87.06 157 GLU A C 1
ATOM 1303 O O . GLU A 1 157 ? -18.978 -2.301 -6.352 1.00 87.06 157 GLU A O 1
ATOM 1308 N N . GLU A 1 158 ? -19.412 -1.013 -8.123 1.00 86.75 158 GLU A N 1
ATOM 1309 C CA . GLU A 1 158 ? -20.460 -1.880 -8.674 1.00 86.75 158 GLU A CA 1
ATOM 1310 C C . GLU A 1 158 ? -19.994 -3.311 -8.979 1.00 86.75 158 GLU A C 1
ATOM 1312 O O . GLU A 1 158 ? -20.791 -4.238 -8.881 1.00 86.75 158 GLU A O 1
ATOM 1317 N N . HIS A 1 159 ? -18.716 -3.504 -9.306 1.00 86.50 159 HIS A N 1
ATOM 1318 C CA . HIS A 1 159 ? -18.163 -4.820 -9.643 1.00 86.50 159 HIS A CA 1
ATOM 1319 C C . HIS A 1 159 ? -17.452 -5.491 -8.459 1.00 86.50 159 HIS A C 1
ATOM 1321 O O . HIS A 1 159 ? -16.892 -6.583 -8.607 1.00 86.50 159 HIS A O 1
ATOM 1327 N N . LEU A 1 160 ? -17.434 -4.830 -7.300 1.00 91.00 160 LEU A N 1
ATOM 1328 C CA . LEU A 1 160 ? -16.660 -5.225 -6.132 1.00 91.00 160 LEU A CA 1
ATOM 1329 C C . LEU A 1 160 ? -17.580 -5.758 -5.018 1.00 91.00 160 LEU A C 1
ATOM 1331 O O . LEU A 1 160 ? -18.746 -5.373 -4.938 1.00 91.00 160 LEU A O 1
ATOM 1335 N N . PRO A 1 161 ? -17.072 -6.654 -4.151 1.00 90.94 161 PRO A N 1
ATOM 1336 C CA . PRO A 1 161 ? -17.772 -7.081 -2.944 1.00 90.94 161 PRO A CA 1
ATOM 1337 C C . PRO A 1 161 ? -18.263 -5.909 -2.086 1.00 90.94 161 PRO A C 1
ATOM 1339 O O . PRO A 1 161 ? -17.618 -4.860 -2.003 1.00 90.94 161 PRO A O 1
ATOM 1342 N N . GLU A 1 162 ? -19.361 -6.117 -1.363 1.00 90.12 162 GLU A N 1
ATOM 1343 C CA . GLU A 1 162 ? -19.799 -5.167 -0.340 1.00 90.12 162 GLU A CA 1
ATOM 1344 C C . GLU A 1 162 ? -18.683 -4.959 0.700 1.00 90.12 162 GLU A C 1
ATOM 1346 O O . GLU A 1 162 ? -18.062 -5.920 1.151 1.00 90.12 162 GLU A O 1
ATOM 1351 N N . ASN A 1 163 ? -18.422 -3.705 1.084 1.00 92.94 163 ASN A N 1
ATOM 1352 C CA . ASN A 1 163 ? -17.326 -3.313 1.984 1.00 92.94 163 ASN A CA 1
ATOM 1353 C C . ASN A 1 163 ? -15.910 -3.609 1.448 1.00 92.94 163 ASN A C 1
ATOM 1355 O O . ASN A 1 163 ? -14.950 -3.626 2.224 1.00 92.94 163 ASN A O 1
ATOM 1359 N N . PHE A 1 164 ? -15.740 -3.805 0.133 1.00 96.00 164 PHE A N 1
ATOM 1360 C CA . PHE A 1 164 ? -14.420 -4.016 -0.469 1.00 96.00 164 PHE A CA 1
ATOM 1361 C C . PHE A 1 164 ? -13.453 -2.868 -0.170 1.00 96.00 164 PHE A C 1
ATOM 1363 O O . PHE A 1 164 ? -12.318 -3.118 0.225 1.00 96.00 164 PHE A O 1
ATOM 1370 N N . VAL A 1 165 ? -13.888 -1.611 -0.330 1.00 96.38 165 VAL A N 1
ATOM 1371 C CA . VAL A 1 165 ? -13.032 -0.435 -0.091 1.00 96.38 165 VAL A CA 1
ATOM 1372 C C . VAL A 1 165 ? -12.559 -0.413 1.358 1.00 96.38 165 VAL A C 1
ATOM 1374 O O . VAL A 1 165 ? -11.374 -0.220 1.623 1.00 96.38 165 VAL A O 1
ATOM 1377 N N . GLU A 1 166 ? -13.475 -0.624 2.298 1.00 96.81 166 GLU A N 1
ATOM 1378 C CA . GLU A 1 166 ? -13.182 -0.657 3.726 1.00 96.81 166 GLU A CA 1
ATOM 1379 C C . GLU A 1 166 ? -12.206 -1.790 4.066 1.00 96.81 166 GLU A C 1
ATOM 1381 O O . GLU A 1 166 ? -11.214 -1.548 4.760 1.00 96.81 166 GLU A O 1
ATOM 1386 N N . SER A 1 167 ? -12.435 -2.993 3.528 1.00 98.00 167 SER A N 1
ATOM 1387 C CA . SER A 1 167 ? -11.543 -4.140 3.721 1.00 98.00 167 SER A CA 1
ATOM 1388 C C . SER A 1 167 ? -10.154 -3.897 3.134 1.00 98.00 167 SER A C 1
ATOM 1390 O O . SER A 1 167 ? -9.149 -4.099 3.822 1.00 98.00 167 SER A O 1
ATOM 1392 N N . TRP A 1 168 ? -10.084 -3.358 1.917 1.00 98.50 168 TRP A N 1
ATOM 1393 C CA . TRP A 1 168 ? -8.838 -3.039 1.228 1.00 98.50 168 TRP A CA 1
ATOM 1394 C C . TRP A 1 168 ? -8.015 -1.985 1.953 1.00 98.50 168 TRP A C 1
ATOM 1396 O O . TRP A 1 168 ? -6.837 -2.210 2.237 1.00 98.50 168 TRP A O 1
ATOM 1406 N N . VAL A 1 169 ? -8.627 -0.857 2.318 1.00 98.56 169 VAL A N 1
ATOM 1407 C CA . VAL A 1 169 ? -7.930 0.220 3.032 1.00 98.56 169 VAL A CA 1
ATOM 1408 C C . VAL A 1 169 ? -7.432 -0.273 4.389 1.00 98.56 169 VAL A C 1
ATOM 1410 O O . VAL A 1 169 ? -6.274 -0.039 4.738 1.00 98.56 169 VAL A O 1
ATOM 1413 N N . PHE A 1 170 ? -8.274 -0.984 5.147 1.00 98.69 170 PHE A N 1
ATOM 1414 C CA . PHE A 1 170 ? -7.874 -1.557 6.429 1.00 98.69 170 PHE A CA 1
ATOM 1415 C C . PHE A 1 170 ? -6.681 -2.505 6.259 1.00 98.69 170 PHE A C 1
ATOM 1417 O O . PHE A 1 170 ? -5.664 -2.348 6.938 1.00 98.69 170 PHE A O 1
ATOM 1424 N N . SER A 1 171 ? -6.780 -3.457 5.329 1.00 98.69 171 SER A N 1
ATOM 1425 C CA . SER A 1 171 ? -5.746 -4.464 5.086 1.00 98.69 171 SER A CA 1
ATOM 1426 C C . SER A 1 171 ? -4.432 -3.823 4.647 1.00 98.69 171 SER A C 1
ATOM 1428 O O . SER A 1 171 ? -3.403 -4.082 5.270 1.00 98.69 171 SER A O 1
ATOM 1430 N N . ALA A 1 172 ? -4.468 -2.913 3.670 1.00 98.75 172 ALA A N 1
ATOM 1431 C CA . ALA A 1 172 ? -3.290 -2.225 3.149 1.00 98.75 172 ALA A CA 1
ATOM 1432 C C . ALA A 1 172 ? -2.557 -1.420 4.234 1.00 98.75 172 ALA A C 1
ATOM 1434 O O . ALA A 1 172 ? -1.338 -1.548 4.385 1.00 98.75 172 ALA A O 1
ATOM 1435 N N . CYS A 1 173 ? -3.286 -0.646 5.048 1.00 98.81 173 CYS A N 1
ATOM 1436 C CA . CYS A 1 173 ? -2.704 0.072 6.184 1.00 98.81 173 CYS A CA 1
ATOM 1437 C C . CYS A 1 173 ? -2.044 -0.894 7.179 1.00 98.81 173 CYS A C 1
ATOM 1439 O O . CYS A 1 173 ? -0.917 -0.661 7.620 1.00 98.81 173 CYS A O 1
ATOM 1441 N N . MET A 1 174 ? -2.722 -1.996 7.516 1.00 98.62 174 MET A N 1
ATOM 1442 C CA . MET A 1 174 ? -2.200 -2.979 8.462 1.00 98.62 174 MET A CA 1
ATOM 1443 C C . MET A 1 174 ? -0.983 -3.734 7.923 1.00 98.62 174 MET A C 1
ATOM 1445 O O . MET A 1 174 ? -0.052 -3.979 8.688 1.00 98.62 174 MET A O 1
ATOM 1449 N N . ASN A 1 175 ? -0.948 -4.071 6.632 1.00 98.50 175 ASN A N 1
ATOM 1450 C CA . ASN A 1 175 ? 0.209 -4.708 6.007 1.00 98.50 175 ASN A CA 1
ATOM 1451 C C . ASN A 1 175 ? 1.451 -3.821 6.122 1.00 98.50 175 ASN A C 1
ATOM 1453 O O . ASN A 1 175 ? 2.493 -4.289 6.570 1.00 98.50 175 ASN A O 1
ATOM 1457 N N . VAL A 1 176 ? 1.318 -2.533 5.793 1.00 98.75 176 VAL A N 1
ATOM 1458 C CA . VAL A 1 176 ? 2.433 -1.579 5.843 1.00 98.75 176 VAL A CA 1
ATOM 1459 C C . VAL A 1 176 ? 2.933 -1.380 7.267 1.00 98.75 176 VAL A C 1
ATOM 1461 O O . VAL A 1 176 ? 4.137 -1.441 7.503 1.00 98.75 176 VAL A O 1
ATOM 1464 N N . VAL A 1 177 ? 2.030 -1.191 8.235 1.00 98.56 177 VAL A N 1
ATOM 1465 C CA . VAL A 1 177 ? 2.431 -1.053 9.641 1.00 98.56 177 VAL A CA 1
ATOM 1466 C C . VAL A 1 177 ? 3.157 -2.308 10.123 1.00 98.56 177 VAL A C 1
ATOM 1468 O O . VAL A 1 177 ? 4.210 -2.191 10.745 1.00 98.56 177 VAL A O 1
ATOM 1471 N N . ASN A 1 178 ? 2.624 -3.496 9.834 1.00 97.94 178 ASN A N 1
ATOM 1472 C CA . ASN A 1 178 ? 3.202 -4.750 10.312 1.00 97.94 178 ASN A CA 1
ATOM 1473 C C . ASN A 1 178 ? 4.565 -5.055 9.666 1.00 97.94 178 ASN A C 1
ATOM 1475 O O . ASN A 1 178 ? 5.429 -5.607 10.342 1.00 97.94 178 ASN A O 1
ATOM 1479 N N . GLU A 1 179 ? 4.777 -4.675 8.403 1.00 97.88 179 GLU A N 1
ATOM 1480 C CA . GLU A 1 179 ? 6.059 -4.857 7.710 1.00 97.88 179 GLU A CA 1
ATOM 1481 C C . GLU A 1 179 ? 7.118 -3.845 8.185 1.00 97.88 179 GLU A C 1
ATOM 1483 O O . GLU A 1 179 ? 8.276 -4.195 8.415 1.00 97.88 179 GLU A O 1
ATOM 1488 N N . CYS A 1 180 ? 6.731 -2.581 8.385 1.00 98.25 180 CYS A N 1
ATOM 1489 C CA . CYS A 1 180 ? 7.656 -1.519 8.785 1.00 98.25 180 CYS A CA 1
ATOM 1490 C C . CYS A 1 180 ? 8.015 -1.549 10.280 1.00 98.25 180 CYS A C 1
ATOM 1492 O O . CYS A 1 180 ? 9.104 -1.113 10.655 1.00 98.25 180 CYS A O 1
ATOM 1494 N N . GLU A 1 181 ? 7.129 -2.036 11.154 1.00 96.81 181 GLU A N 1
ATOM 1495 C CA . GLU A 1 181 ? 7.291 -1.949 12.613 1.00 96.81 181 GLU A CA 1
ATOM 1496 C C . GLU A 1 181 ? 8.538 -2.681 13.154 1.00 96.81 181 GLU A C 1
ATOM 1498 O O . GLU A 1 181 ? 9.294 -2.047 13.904 1.00 96.81 181 GLU A O 1
ATOM 1503 N N . PRO A 1 182 ? 8.850 -3.928 12.747 1.00 97.56 182 PRO A N 1
ATOM 1504 C CA . PRO A 1 182 ? 10.070 -4.610 13.180 1.00 97.56 182 PRO A CA 1
ATOM 1505 C C . PRO A 1 182 ? 11.344 -3.864 12.771 1.00 97.56 182 PRO A C 1
ATOM 1507 O O . PRO A 1 182 ? 12.218 -3.627 13.607 1.00 97.56 182 PRO A O 1
ATOM 1510 N N . LEU A 1 183 ? 11.428 -3.434 11.508 1.00 96.56 183 LEU A N 1
ATOM 1511 C CA . LEU A 1 183 ? 12.586 -2.703 10.993 1.00 96.56 183 LEU A CA 1
ATOM 1512 C C . LEU A 1 183 ? 12.718 -1.332 11.667 1.00 96.56 183 LEU A C 1
ATOM 1514 O O . LEU A 1 183 ? 13.805 -0.962 12.095 1.00 96.56 183 LEU A O 1
ATOM 1518 N N . SER A 1 184 ? 11.613 -0.606 11.853 1.00 97.00 184 SER A N 1
ATOM 1519 C CA . SER A 1 184 ? 11.625 0.684 12.552 1.00 97.00 184 SER A CA 1
ATOM 1520 C C . SER A 1 184 ? 12.159 0.564 13.978 1.00 97.00 184 SER A C 1
ATOM 1522 O O . SER A 1 184 ? 12.948 1.399 14.407 1.00 97.00 184 SER A O 1
ATOM 1524 N N . SER A 1 185 ? 11.793 -0.506 14.688 1.00 96.44 185 SER A N 1
ATOM 1525 C CA . SER A 1 185 ? 12.233 -0.746 16.060 1.00 96.44 185 SER A CA 1
ATOM 1526 C C . SER A 1 185 ? 13.738 -1.015 16.111 1.00 96.44 185 SER A C 1
ATOM 1528 O O . SER A 1 185 ? 14.419 -0.478 16.978 1.00 96.44 185 SER A O 1
ATOM 1530 N N . GLN A 1 186 ? 14.278 -1.766 15.146 1.00 96.38 186 GLN A N 1
ATOM 1531 C CA . GLN A 1 186 ? 15.725 -1.982 15.009 1.00 96.38 186 GLN A CA 1
ATOM 1532 C C . GLN A 1 186 ? 16.481 -0.679 14.709 1.00 96.38 186 GLN A C 1
ATOM 1534 O O . GLN A 1 186 ? 17.532 -0.430 15.294 1.00 96.38 186 GLN A O 1
ATOM 1539 N N . LEU A 1 187 ? 15.943 0.171 13.830 1.00 96.19 187 LEU A N 1
ATOM 1540 C CA . LEU A 1 187 ? 16.559 1.454 13.476 1.00 96.19 187 LEU A CA 1
ATOM 1541 C C . LEU A 1 187 ? 16.528 2.453 14.638 1.00 96.19 187 LEU A C 1
ATOM 1543 O O . LEU A 1 187 ? 17.523 3.127 14.893 1.00 96.19 187 LEU A O 1
ATOM 1547 N N . ILE A 1 188 ? 15.412 2.512 15.369 1.00 95.88 188 ILE A N 1
ATOM 1548 C CA . ILE A 1 188 ? 15.212 3.416 16.509 1.00 95.88 188 ILE A CA 1
ATOM 1549 C C . ILE A 1 188 ? 16.202 3.138 17.643 1.00 95.88 188 ILE A C 1
ATOM 1551 O O . ILE A 1 188 ? 16.655 4.081 18.288 1.00 95.88 188 ILE A O 1
ATOM 1555 N N . VAL A 1 189 ? 16.579 1.873 17.867 1.00 96.06 189 VAL A N 1
ATOM 1556 C CA . VAL A 1 189 ? 17.602 1.512 18.869 1.00 96.06 189 VAL A CA 1
ATOM 1557 C C . VAL A 1 189 ? 18.930 2.224 18.597 1.00 96.06 189 VAL A C 1
ATOM 1559 O O . VAL A 1 189 ? 19.613 2.619 19.537 1.00 96.06 189 VAL A O 1
ATOM 1562 N N . ASN A 1 190 ? 19.275 2.425 17.323 1.00 95.06 190 ASN A N 1
ATOM 1563 C CA . ASN A 1 190 ? 20.518 3.080 16.917 1.00 95.06 190 ASN A CA 1
ATOM 1564 C C . ASN A 1 190 ? 20.354 4.587 16.666 1.00 95.06 190 ASN A C 1
ATOM 1566 O O . ASN A 1 190 ? 21.343 5.315 16.667 1.00 95.06 190 ASN A O 1
ATOM 1570 N N . ASN A 1 191 ? 19.128 5.056 16.422 1.00 94.88 191 ASN A N 1
ATOM 1571 C CA . ASN A 1 191 ? 18.826 6.457 16.158 1.00 94.88 191 ASN A CA 1
ATOM 1572 C C . ASN A 1 191 ? 17.443 6.838 16.710 1.00 94.88 191 ASN A C 1
ATOM 1574 O O . ASN A 1 191 ? 16.410 6.659 16.056 1.00 94.88 191 ASN A O 1
ATOM 1578 N N . THR A 1 192 ? 17.432 7.419 17.908 1.00 95.81 192 THR A N 1
ATOM 1579 C CA . THR A 1 192 ? 16.206 7.838 18.599 1.00 95.81 192 THR A CA 1
ATOM 1580 C C . THR A 1 192 ? 15.472 8.982 17.904 1.00 95.81 192 THR A C 1
ATOM 1582 O O . THR A 1 192 ? 14.269 9.138 18.115 1.00 95.81 192 THR A O 1
ATOM 1585 N N . ASP A 1 193 ? 16.135 9.741 17.027 1.00 96.56 193 ASP A N 1
ATOM 1586 C CA . ASP A 1 193 ? 15.502 10.841 16.287 1.00 96.56 193 ASP A CA 1
ATOM 1587 C C . ASP A 1 193 ? 14.431 10.329 15.313 1.00 96.56 193 ASP A C 1
ATOM 1589 O O . ASP A 1 193 ? 13.545 11.075 14.900 1.00 96.56 193 ASP A O 1
ATOM 1593 N N . LEU A 1 194 ? 14.456 9.030 14.988 1.00 96.19 194 LEU A N 1
ATOM 1594 C CA . LEU A 1 194 ? 13.454 8.377 14.149 1.00 96.19 194 LEU A CA 1
ATOM 1595 C C . LEU A 1 194 ? 12.134 8.094 14.882 1.00 96.19 194 LEU A C 1
ATOM 1597 O O . LEU A 1 194 ? 11.122 7.864 14.217 1.00 96.19 194 LEU A O 1
ATOM 1601 N N . VAL A 1 195 ? 12.106 8.133 16.224 1.00 97.12 195 VAL A N 1
ATOM 1602 C CA . VAL A 1 195 ? 10.915 7.800 17.031 1.00 97.12 195 VAL A CA 1
ATOM 1603 C C . VAL A 1 195 ? 9.730 8.676 16.646 1.00 97.12 195 VAL A C 1
ATOM 1605 O O . VAL A 1 195 ? 8.665 8.159 16.308 1.00 97.12 195 VAL A O 1
ATOM 1608 N N . VAL A 1 196 ? 9.916 9.993 16.680 1.00 98.00 196 VAL A N 1
ATOM 1609 C CA . VAL A 1 196 ? 8.864 10.983 16.420 1.00 98.00 196 VAL A CA 1
ATOM 1610 C C . VAL A 1 196 ? 8.346 10.905 14.978 1.00 98.00 196 VAL A C 1
ATOM 1612 O O . VAL A 1 196 ? 7.139 10.709 14.803 1.00 98.00 196 VAL A O 1
ATOM 1615 N N . PRO A 1 197 ? 9.191 11.017 13.929 1.00 97.75 197 PRO A N 1
ATOM 1616 C CA . PRO A 1 197 ? 8.708 11.023 12.552 1.00 97.75 197 PRO A CA 1
ATOM 1617 C C . PRO A 1 197 ? 8.100 9.681 12.135 1.00 97.75 197 PRO A C 1
ATOM 1619 O O . PRO A 1 197 ? 7.094 9.684 11.428 1.00 97.75 197 PRO A O 1
ATOM 1622 N N . TYR A 1 198 ? 8.629 8.543 12.603 1.00 98.12 198 TYR A N 1
ATOM 1623 C CA . TYR A 1 198 ? 8.022 7.243 12.314 1.00 98.12 198 TYR A CA 1
ATOM 1624 C C . TYR A 1 198 ? 6.654 7.083 12.982 1.00 98.12 198 TYR A C 1
ATOM 1626 O O . TYR A 1 198 ? 5.689 6.676 12.334 1.00 98.12 198 TYR A O 1
ATOM 1634 N N . ASN A 1 199 ? 6.535 7.444 14.264 1.00 98.19 199 ASN A N 1
ATOM 1635 C CA . ASN A 1 199 ? 5.251 7.357 14.955 1.00 98.19 199 ASN A CA 1
ATOM 1636 C C . ASN A 1 199 ? 4.202 8.303 14.358 1.00 98.19 199 ASN A C 1
ATOM 1638 O O . ASN A 1 199 ? 3.028 7.941 14.341 1.00 98.19 199 ASN A O 1
ATOM 1642 N N . ALA A 1 200 ? 4.605 9.448 13.800 1.00 97.75 200 ALA A N 1
ATOM 1643 C CA . ALA A 1 200 ? 3.693 10.353 13.107 1.00 97.75 200 ALA A CA 1
ATOM 1644 C C . ALA A 1 200 ? 3.033 9.682 11.887 1.00 97.75 200 ALA A C 1
ATOM 1646 O O . ALA A 1 200 ? 1.807 9.639 11.801 1.00 97.75 200 ALA A O 1
ATOM 1647 N N . VAL A 1 201 ? 3.830 9.108 10.976 1.00 98.06 201 VAL A N 1
ATOM 1648 C CA . VAL A 1 201 ? 3.305 8.450 9.762 1.00 98.06 201 VAL A CA 1
ATOM 1649 C C . VAL A 1 201 ? 2.562 7.149 10.079 1.00 98.06 201 VAL A C 1
ATOM 1651 O O . VAL A 1 201 ? 1.542 6.847 9.461 1.00 98.06 201 VAL A O 1
ATOM 1654 N N . LYS A 1 202 ? 3.018 6.398 11.089 1.00 98.44 202 LYS A N 1
ATOM 1655 C CA . LYS A 1 202 ? 2.334 5.194 11.577 1.00 98.44 202 LYS A CA 1
ATOM 1656 C C . LYS A 1 202 ? 0.958 5.526 12.155 1.00 98.44 202 LYS A C 1
ATOM 1658 O O . LYS A 1 202 ? 0.001 4.805 11.877 1.00 98.44 202 LYS A O 1
ATOM 1663 N N . ALA A 1 203 ? 0.846 6.593 12.948 1.00 97.81 203 ALA A N 1
ATOM 1664 C CA . ALA A 1 203 ? -0.426 7.007 13.534 1.00 97.81 203 ALA A CA 1
ATOM 1665 C C . ALA A 1 203 ? -1.465 7.346 12.455 1.00 97.81 203 ALA A C 1
ATOM 1667 O O . ALA A 1 203 ? -2.617 6.932 12.573 1.00 97.81 203 ALA A O 1
ATOM 1668 N N . ASP A 1 204 ? -1.047 8.013 11.376 1.00 96.44 204 ASP A N 1
ATOM 1669 C CA . ASP A 1 204 ? -1.937 8.400 10.277 1.00 96.44 204 ASP A CA 1
ATOM 1670 C C . ASP A 1 204 ? -2.487 7.175 9.507 1.00 96.44 204 ASP A C 1
ATOM 1672 O O . ASP A 1 204 ? -3.689 7.122 9.217 1.00 96.44 204 ASP A O 1
ATOM 1676 N N . LEU A 1 205 ? -1.673 6.131 9.283 1.00 98.12 205 LEU A N 1
ATOM 1677 C CA . LEU A 1 205 ? -2.161 4.855 8.729 1.00 98.12 205 LEU A CA 1
ATOM 1678 C C . LEU A 1 205 ? -3.112 4.132 9.688 1.00 98.12 205 LEU A C 1
ATOM 1680 O O . LEU A 1 205 ? -4.145 3.618 9.259 1.00 98.12 205 LEU A O 1
ATOM 1684 N N . LEU A 1 206 ? -2.787 4.085 10.985 1.00 98.31 206 LEU A N 1
ATOM 1685 C CA . LEU A 1 206 ? -3.638 3.431 11.985 1.00 98.31 206 LEU A CA 1
ATOM 1686 C C . LEU A 1 206 ? -5.000 4.125 12.097 1.00 98.31 206 LEU A C 1
ATOM 1688 O O . LEU A 1 206 ? -6.023 3.447 12.185 1.00 98.31 206 LEU A O 1
ATOM 1692 N N . LEU A 1 207 ? -5.029 5.459 12.039 1.00 95.69 207 LEU A N 1
ATOM 1693 C CA . LEU A 1 207 ? -6.271 6.226 11.999 1.00 95.69 207 LEU A CA 1
ATOM 1694 C C . LEU A 1 207 ? -7.054 5.956 10.707 1.00 95.69 207 LEU A C 1
ATOM 1696 O O . LEU A 1 207 ? -8.271 5.783 10.749 1.00 95.69 207 LEU A O 1
ATOM 1700 N N . THR A 1 208 ? -6.371 5.876 9.564 1.00 96.75 208 THR A N 1
ATOM 1701 C CA . THR A 1 208 ? -6.998 5.552 8.272 1.00 96.75 208 THR A CA 1
ATOM 1702 C C . THR A 1 208 ? -7.653 4.168 8.289 1.00 96.75 208 THR A C 1
ATOM 1704 O O . THR A 1 208 ? -8.792 4.031 7.835 1.00 96.75 208 THR A O 1
ATOM 1707 N N . ALA A 1 209 ? -6.990 3.169 8.878 1.00 98.00 209 ALA A N 1
ATOM 1708 C CA . ALA A 1 209 ? -7.556 1.840 9.102 1.00 98.00 209 ALA A CA 1
ATOM 1709 C C . ALA A 1 209 ? -8.742 1.878 10.079 1.00 98.00 209 ALA A C 1
ATOM 1711 O O . ALA A 1 209 ? -9.783 1.282 9.807 1.00 98.00 209 ALA A O 1
ATOM 1712 N N . ARG A 1 210 ? -8.626 2.620 11.190 1.00 96.25 210 ARG A N 1
ATOM 1713 C CA . ARG A 1 210 ? -9.694 2.749 12.196 1.00 96.25 210 ARG A CA 1
ATOM 1714 C C . ARG A 1 210 ? -10.967 3.335 11.599 1.00 96.25 210 ARG A C 1
ATOM 1716 O O . ARG A 1 210 ? -12.043 2.812 11.855 1.00 96.25 210 ARG A O 1
ATOM 1723 N N . ARG A 1 211 ? -10.846 4.344 10.735 1.00 95.06 211 ARG A N 1
ATOM 1724 C CA . ARG A 1 211 ? -11.991 4.931 10.026 1.00 95.06 211 ARG A CA 1
ATOM 1725 C C . ARG A 1 211 ? -12.757 3.925 9.172 1.00 95.06 211 ARG A C 1
ATOM 1727 O O . ARG A 1 211 ? -13.931 4.141 8.910 1.00 95.06 211 ARG A O 1
ATOM 1734 N N . GLN A 1 212 ? -12.130 2.833 8.731 1.00 96.56 212 GLN A N 1
ATOM 1735 C CA . GLN A 1 212 ? -12.865 1.772 8.035 1.00 96.56 212 GLN A CA 1
ATOM 1736 C C . GLN A 1 212 ? -13.702 0.941 9.009 1.00 96.56 212 GLN A C 1
ATOM 1738 O O . GLN A 1 212 ? -14.813 0.551 8.667 1.00 96.56 212 GLN A O 1
ATOM 1743 N N . LEU A 1 213 ? -13.217 0.737 10.239 1.00 95.56 213 LEU A N 1
ATOM 1744 C CA . LEU A 1 213 ? -14.010 0.122 11.303 1.00 95.56 213 LEU A CA 1
ATOM 1745 C C . LEU A 1 213 ? -15.164 1.022 11.746 1.00 95.56 213 LEU A C 1
ATOM 1747 O O . LEU A 1 213 ? -16.223 0.489 12.037 1.00 95.56 213 LEU A O 1
ATOM 1751 N N . ASP A 1 214 ? -14.996 2.351 11.751 1.00 93.94 214 ASP A N 1
ATOM 1752 C CA . ASP A 1 214 ? -16.109 3.281 12.013 1.00 93.94 214 ASP A CA 1
ATOM 1753 C C . ASP A 1 214 ? -17.257 3.022 11.021 1.00 93.94 214 ASP A C 1
ATOM 1755 O O . ASP A 1 214 ? -18.400 2.792 11.409 1.00 93.94 214 ASP A O 1
ATOM 1759 N N . LYS A 1 215 ? -16.932 2.954 9.724 1.00 94.00 215 LYS A N 1
ATOM 1760 C CA . LYS A 1 215 ? -17.915 2.686 8.668 1.00 94.00 215 LYS A CA 1
ATOM 1761 C C . LYS A 1 215 ? -18.543 1.296 8.777 1.00 94.00 215 LYS A C 1
ATOM 1763 O O . LYS A 1 215 ? -19.759 1.179 8.679 1.00 94.00 215 LYS A O 1
ATOM 1768 N N . ILE A 1 216 ? -17.729 0.251 8.961 1.00 94.12 216 ILE A N 1
ATOM 1769 C CA . ILE A 1 216 ? -18.224 -1.127 9.096 1.00 94.12 216 ILE A CA 1
ATOM 1770 C C . ILE A 1 216 ? -19.111 -1.241 10.338 1.00 94.12 216 ILE A C 1
ATOM 1772 O O . ILE A 1 216 ? -20.212 -1.770 10.242 1.00 94.12 216 ILE A O 1
ATOM 1776 N N . GLY A 1 217 ? -18.668 -0.701 11.475 1.00 94.19 217 GLY A N 1
ATOM 1777 C CA . GLY A 1 217 ? -19.389 -0.735 12.744 1.00 94.19 217 GLY A CA 1
ATOM 1778 C C . GLY A 1 217 ? -20.761 -0.078 12.655 1.00 94.19 217 GLY A C 1
ATOM 1779 O O . GLY A 1 217 ? -21.736 -0.657 13.120 1.00 94.19 217 GLY A O 1
ATOM 1780 N N . VAL A 1 218 ? -20.871 1.079 11.993 1.00 93.25 218 VAL A N 1
ATOM 1781 C CA . VAL A 1 218 ? -22.175 1.727 11.769 1.00 93.25 218 VAL A CA 1
ATOM 1782 C C . VAL A 1 218 ? -23.065 0.872 10.859 1.00 93.25 218 VAL A C 1
ATOM 1784 O O . VAL A 1 218 ? -24.241 0.689 11.162 1.00 93.25 218 VAL A O 1
ATOM 1787 N N . LYS A 1 219 ? -22.517 0.290 9.782 1.00 91.06 219 LYS A N 1
ATOM 1788 C CA . LYS A 1 219 ? -23.278 -0.557 8.841 1.00 91.06 219 LYS A CA 1
ATOM 1789 C C . LYS A 1 219 ? -23.841 -1.830 9.474 1.00 91.06 219 LYS A C 1
ATOM 1791 O O . LYS A 1 219 ? -24.971 -2.201 9.177 1.00 91.06 219 LYS A O 1
ATOM 1796 N N . CYS A 1 220 ? -23.065 -2.503 10.322 1.00 91.56 220 CYS A N 1
ATOM 1797 C CA . CYS A 1 220 ? -23.499 -3.730 11.002 1.00 91.56 220 CYS A CA 1
ATOM 1798 C C . CYS A 1 220 ? -24.228 -3.477 12.333 1.00 91.56 220 CYS A C 1
ATOM 1800 O O . CYS A 1 220 ? -24.708 -4.425 12.948 1.00 91.56 220 CYS A O 1
ATOM 1802 N N . GLY A 1 221 ? -24.357 -2.215 12.760 1.00 91.88 221 GLY A N 1
ATOM 1803 C CA . GLY A 1 221 ? -25.078 -1.831 13.975 1.00 91.88 221 GLY A CA 1
ATOM 1804 C C . GLY A 1 221 ? -24.273 -1.937 15.275 1.00 91.88 221 GLY A C 1
ATOM 1805 O O . GLY A 1 221 ? -24.846 -1.739 16.344 1.00 91.88 221 GLY A O 1
ATOM 1806 N N . HIS A 1 222 ? -22.964 -2.198 15.205 1.00 93.19 222 HIS A N 1
ATOM 1807 C CA . HIS A 1 222 ? -22.066 -2.205 16.372 1.00 93.19 222 HIS A CA 1
ATOM 1808 C C . HIS A 1 222 ? -21.691 -0.793 16.846 1.00 93.19 222 HIS A C 1
ATOM 1810 O O . HIS A 1 222 ? -21.291 -0.618 17.992 1.00 93.19 222 HIS A O 1
ATOM 1816 N N . LEU A 1 223 ? -21.828 0.224 15.985 1.00 92.50 223 LEU A N 1
ATOM 1817 C CA . LEU A 1 223 ? -21.629 1.638 16.325 1.00 92.50 223 LEU A CA 1
ATOM 1818 C C . LEU A 1 223 ? -22.893 2.464 16.047 1.00 92.50 223 LEU A C 1
ATOM 1820 O O . LEU A 1 223 ? -23.598 2.193 15.071 1.00 92.50 223 LEU A O 1
ATOM 1824 N N . PRO A 1 224 ? -23.177 3.507 16.849 1.00 89.31 224 PRO A N 1
ATOM 1825 C CA . PRO A 1 224 ? -24.341 4.350 16.622 1.00 89.31 224 PRO A CA 1
ATOM 1826 C C . PRO A 1 224 ? -24.162 5.221 15.371 1.00 89.31 224 PRO A C 1
ATOM 1828 O O . PRO A 1 224 ? -23.080 5.740 15.096 1.00 89.31 224 PRO A O 1
ATOM 1831 N N . MET A 1 225 ? -25.253 5.443 14.632 1.00 87.06 225 MET A N 1
ATOM 1832 C CA . MET A 1 225 ? -25.301 6.355 13.480 1.00 87.06 225 MET A CA 1
ATOM 1833 C C . MET A 1 225 ? -25.401 7.824 13.937 1.00 87.06 225 MET A C 1
ATOM 1835 O O . MET A 1 225 ? -26.322 8.555 13.575 1.00 87.06 225 MET A O 1
ATOM 1839 N N . THR A 1 226 ? -24.467 8.244 14.784 1.00 86.12 226 THR A N 1
ATOM 1840 C CA . THR A 1 226 ? -24.352 9.603 15.320 1.00 86.12 226 THR A CA 1
ATOM 1841 C C . THR A 1 226 ? -22.898 10.048 15.298 1.00 86.12 226 THR A C 1
ATOM 1843 O O . THR A 1 226 ? -21.978 9.228 15.222 1.00 86.12 226 THR A O 1
ATOM 1846 N N . ASP A 1 227 ? -22.668 11.355 15.392 1.00 82.88 227 ASP A N 1
ATOM 1847 C CA . ASP A 1 227 ? -21.313 11.876 15.532 1.00 82.88 227 ASP A CA 1
ATOM 1848 C C . ASP A 1 227 ? -20.667 11.333 16.823 1.00 82.88 227 ASP A C 1
ATOM 1850 O O . ASP A 1 227 ? -21.355 11.221 17.843 1.00 82.88 227 ASP A O 1
ATOM 1854 N N . PRO A 1 228 ? -19.367 10.978 16.799 1.00 83.81 228 PRO A N 1
ATOM 1855 C CA . PRO A 1 228 ? -18.405 11.165 15.702 1.00 83.81 228 PRO A CA 1
ATOM 1856 C C . PRO A 1 228 ? -18.358 10.032 14.653 1.00 83.81 228 PRO A C 1
ATOM 1858 O O . PRO A 1 228 ? -17.680 10.167 13.634 1.00 83.81 228 PRO A O 1
ATOM 1861 N N . PHE A 1 229 ? -19.074 8.924 14.855 1.00 84.19 229 PHE A N 1
ATOM 1862 C CA . PHE A 1 229 ? -18.951 7.711 14.034 1.00 84.19 229 PHE A CA 1
ATOM 1863 C C . PHE A 1 229 ? -19.570 7.853 12.634 1.00 84.19 229 PHE A C 1
ATOM 1865 O O . PHE A 1 229 ? -19.075 7.266 11.671 1.00 84.19 229 PHE A O 1
ATOM 1872 N N . SER A 1 230 ? -20.600 8.694 12.478 1.00 82.81 230 SER A N 1
ATOM 1873 C CA . SER A 1 230 ? -21.233 8.957 11.176 1.00 82.81 230 SER A CA 1
ATOM 1874 C C . SER A 1 230 ? -20.471 9.926 10.265 1.00 82.81 230 SER A C 1
ATOM 1876 O O . SER A 1 230 ? -20.809 10.030 9.085 1.00 82.81 230 SER A O 1
ATOM 1878 N N . ILE A 1 231 ? -19.435 10.617 10.761 1.00 82.56 231 ILE A N 1
ATOM 1879 C CA . ILE A 1 231 ? -18.727 11.684 10.021 1.00 82.56 231 ILE A CA 1
ATOM 1880 C C . ILE A 1 231 ? -18.152 11.174 8.691 1.00 82.56 231 ILE A C 1
ATOM 1882 O O . ILE A 1 231 ? -18.147 11.892 7.690 1.00 82.56 231 ILE A O 1
ATOM 1886 N N . TYR A 1 232 ? -17.670 9.930 8.674 1.00 76.31 232 TYR A N 1
ATOM 1887 C CA . TYR A 1 232 ? -16.992 9.330 7.522 1.00 76.31 232 TYR A CA 1
ATOM 1888 C C . TYR A 1 232 ? -17.892 8.412 6.688 1.00 76.31 232 TYR A C 1
ATOM 1890 O O . TYR A 1 232 ? -17.394 7.708 5.801 1.00 76.31 232 TYR A O 1
ATOM 1898 N N . MET A 1 233 ? -19.201 8.410 6.957 1.00 79.75 233 MET A N 1
ATOM 1899 C CA . MET A 1 233 ? -20.158 7.644 6.171 1.00 79.75 233 MET A CA 1
ATOM 1900 C C . MET A 1 233 ? -20.365 8.275 4.798 1.00 79.75 233 MET A C 1
ATOM 1902 O O . MET A 1 233 ? -20.524 9.489 4.650 1.00 79.75 233 MET A O 1
ATOM 1906 N N . ASN A 1 234 ? -20.373 7.433 3.767 1.00 68.62 234 ASN A N 1
ATOM 1907 C CA . ASN A 1 234 ? -20.678 7.877 2.418 1.00 68.62 234 ASN A CA 1
ATOM 1908 C C . ASN A 1 234 ? -22.179 8.194 2.352 1.00 68.62 234 ASN A C 1
ATOM 1910 O O . ASN A 1 234 ? -23.003 7.289 2.420 1.00 68.62 234 ASN A O 1
ATOM 1914 N N . ARG A 1 235 ? -22.556 9.469 2.184 1.00 53.25 235 ARG A N 1
ATOM 1915 C CA . ARG A 1 235 ? -23.972 9.894 2.077 1.00 53.25 235 ARG A CA 1
ATOM 1916 C C . ARG A 1 235 ? -24.724 9.308 0.867 1.00 53.25 235 ARG A C 1
ATOM 1918 O O . ARG A 1 235 ? -25.926 9.515 0.755 1.00 53.25 235 ARG A O 1
ATOM 1925 N N . THR A 1 236 ? -24.036 8.606 -0.030 1.00 48.84 236 THR A N 1
ATOM 1926 C CA . THR A 1 236 ? -24.558 8.104 -1.310 1.00 48.84 236 THR A CA 1
ATOM 1927 C C . THR A 1 236 ? -24.883 6.610 -1.305 1.00 48.84 236 THR A C 1
ATOM 1929 O O . THR A 1 236 ? -24.963 6.008 -2.372 1.00 48.84 236 THR A O 1
ATOM 1932 N N . GLU A 1 237 ? -25.092 5.989 -0.142 1.00 52.25 237 GLU A N 1
ATOM 1933 C CA . GLU A 1 237 ? -25.645 4.628 -0.077 1.00 52.25 237 GLU A CA 1
ATOM 1934 C C . GLU A 1 237 ? -27.154 4.668 -0.362 1.00 52.25 237 GLU A C 1
ATOM 1936 O O . GLU A 1 237 ? -27.999 4.465 0.504 1.00 52.25 237 GLU A O 1
ATOM 1941 N N . ALA A 1 238 ? -27.503 4.977 -1.614 1.00 39.69 238 ALA A N 1
ATOM 1942 C CA . ALA A 1 238 ? -28.793 4.593 -2.153 1.00 39.69 238 ALA A CA 1
ATOM 1943 C C . ALA A 1 238 ? -28.825 3.063 -2.145 1.00 39.69 238 ALA A C 1
ATOM 1945 O O . ALA A 1 238 ? -28.019 2.412 -2.810 1.00 39.69 238 ALA A O 1
ATOM 1946 N N . THR A 1 239 ? -29.729 2.512 -1.343 1.00 40.97 239 THR A N 1
ATOM 1947 C CA . THR A 1 239 ? -30.069 1.095 -1.245 1.00 40.97 239 THR A CA 1
ATOM 1948 C C . THR A 1 239 ? -30.197 0.473 -2.635 1.00 40.97 239 THR A C 1
ATOM 1950 O O . THR A 1 239 ? -31.247 0.545 -3.275 1.00 40.97 239 THR A O 1
ATOM 1953 N N . LYS A 1 240 ? -29.122 -0.159 -3.125 1.00 49.00 240 LYS A N 1
ATOM 1954 C CA . LYS A 1 240 ? -29.218 -1.054 -4.277 1.00 49.00 240 LYS A CA 1
ATOM 1955 C C . LYS A 1 240 ? -30.076 -2.232 -3.830 1.00 49.00 240 LYS A C 1
ATOM 1957 O O . LYS A 1 240 ? -29.742 -2.932 -2.877 1.00 49.00 240 LYS A O 1
ATOM 1962 N N . THR A 1 241 ? -31.225 -2.404 -4.474 1.00 43.25 241 THR A N 1
ATOM 1963 C CA . THR A 1 241 ? -32.087 -3.568 -4.274 1.00 43.25 241 THR A CA 1
ATOM 1964 C C . THR A 1 241 ? -31.292 -4.794 -4.732 1.00 43.25 241 THR A C 1
ATOM 1966 O O . THR A 1 241 ? -30.861 -4.819 -5.885 1.00 43.25 241 THR A O 1
ATOM 1969 N N . PRO A 1 242 ? -31.012 -5.773 -3.855 1.00 46.88 242 PRO A N 1
ATOM 1970 C CA . PRO A 1 242 ? -30.170 -6.903 -4.221 1.00 46.88 242 PRO A CA 1
ATOM 1971 C C . PRO A 1 242 ? -30.874 -7.750 -5.282 1.00 46.88 242 PRO A C 1
ATOM 1973 O O . PRO A 1 242 ? -32.024 -8.150 -5.096 1.00 46.88 242 PRO A O 1
ATOM 1976 N N . ASN A 1 243 ? -30.178 -8.024 -6.387 1.00 49.78 243 ASN A N 1
ATOM 1977 C CA . ASN A 1 243 ? -30.642 -8.973 -7.389 1.00 49.78 243 ASN A CA 1
ATOM 1978 C C . ASN A 1 243 ? -30.491 -10.396 -6.799 1.00 49.78 243 ASN A C 1
ATOM 1980 O O . ASN A 1 243 ? -29.376 -10.752 -6.414 1.00 49.78 243 ASN A O 1
ATOM 1984 N N . PRO A 1 244 ? -31.562 -11.199 -6.658 1.00 55.19 244 PRO A N 1
ATOM 1985 C CA . PRO A 1 244 ? -31.518 -12.468 -5.916 1.00 55.19 244 PRO A CA 1
ATOM 1986 C C . PRO A 1 244 ? -30.614 -13.552 -6.523 1.00 55.19 244 PRO A C 1
ATOM 1988 O O . PRO A 1 244 ? -30.235 -14.483 -5.816 1.00 55.19 244 PRO A O 1
ATOM 1991 N N . ASP A 1 245 ? -30.286 -13.434 -7.813 1.00 55.38 245 ASP A N 1
ATOM 1992 C CA . ASP A 1 245 ? -29.656 -14.497 -8.605 1.00 55.38 245 ASP A CA 1
ATOM 1993 C C . ASP A 1 245 ? -28.125 -14.379 -8.735 1.00 55.38 245 ASP A C 1
ATOM 1995 O O . ASP A 1 245 ? -27.484 -15.281 -9.277 1.00 55.38 245 ASP A O 1
ATOM 1999 N N . GLU A 1 246 ? -27.504 -13.304 -8.232 1.00 56.12 246 GLU A N 1
ATOM 2000 C CA . GLU A 1 246 ? -26.043 -13.170 -8.246 1.00 56.12 246 GLU A CA 1
ATOM 2001 C C . GLU A 1 246 ? -25.414 -13.690 -6.943 1.00 56.12 246 GLU A C 1
ATOM 2003 O O . GLU A 1 246 ? -25.826 -13.293 -5.847 1.00 56.12 246 GLU A O 1
ATOM 2008 N N . PRO A 1 247 ? -24.384 -14.558 -7.014 1.00 56.44 247 PRO A N 1
ATOM 2009 C CA . PRO A 1 247 ? -23.662 -14.979 -5.823 1.00 56.44 247 PRO A CA 1
ATOM 2010 C C . PRO A 1 247 ? -23.018 -13.751 -5.172 1.00 56.44 247 PRO A C 1
ATOM 2012 O O . PRO A 1 247 ? -22.146 -13.112 -5.762 1.00 56.44 247 PRO A O 1
ATOM 2015 N N . LYS A 1 248 ? -23.435 -13.430 -3.940 1.00 59.97 248 LYS A N 1
ATOM 2016 C CA . LYS A 1 248 ? -22.842 -12.350 -3.143 1.00 59.97 248 LYS A CA 1
ATOM 2017 C C . LYS A 1 248 ? -21.353 -12.630 -2.952 1.00 59.97 248 LYS A C 1
ATOM 2019 O O . LYS A 1 248 ? -20.974 -13.467 -2.133 1.00 59.97 248 LYS A O 1
ATOM 2024 N N . LYS A 1 249 ? -20.497 -11.938 -3.705 1.00 73.75 249 LYS A N 1
ATOM 2025 C CA . LYS A 1 249 ? -19.062 -11.930 -3.419 1.00 73.75 249 LYS A CA 1
ATOM 2026 C C . LYS A 1 249 ? -18.868 -11.231 -2.074 1.00 73.75 249 LYS A C 1
ATOM 2028 O O . LYS A 1 249 ? -19.328 -10.106 -1.898 1.00 73.75 249 LYS A O 1
ATOM 2033 N N . SER A 1 250 ? -18.218 -11.914 -1.139 1.00 88.94 250 SER A N 1
ATOM 2034 C CA . SER A 1 250 ? -17.859 -11.370 0.172 1.00 88.94 250 SER A CA 1
ATOM 2035 C C . SER A 1 250 ? -16.389 -10.960 0.189 1.00 88.94 250 SER A C 1
ATOM 2037 O O . SER A 1 250 ? -15.584 -11.474 -0.592 1.00 88.94 250 SER A O 1
ATOM 2039 N N . ILE A 1 251 ? -16.044 -10.048 1.094 1.00 95.19 251 ILE A N 1
ATOM 2040 C CA . ILE A 1 251 ? -14.654 -9.746 1.442 1.00 95.19 251 ILE A CA 1
ATOM 2041 C C . ILE A 1 251 ? -13.964 -10.983 2.030 1.00 95.19 251 ILE A C 1
ATOM 2043 O O . ILE A 1 251 ? -14.617 -11.905 2.519 1.00 95.19 251 ILE A O 1
ATOM 2047 N N . THR A 1 252 ? -12.634 -11.008 1.994 1.00 96.44 252 THR A N 1
ATOM 2048 C CA . THR A 1 252 ? -11.835 -12.166 2.429 1.00 96.44 252 THR A CA 1
ATOM 2049 C C . THR A 1 252 ? -11.029 -11.912 3.701 1.00 96.44 252 THR A C 1
ATOM 2051 O O . THR A 1 252 ? -10.464 -12.847 4.275 1.00 96.44 252 THR A O 1
ATOM 2054 N N . ASN A 1 253 ? -11.010 -10.673 4.202 1.00 97.00 253 ASN A N 1
ATOM 2055 C CA . ASN A 1 253 ? -10.369 -10.355 5.473 1.00 97.00 253 ASN A CA 1
ATOM 2056 C C . ASN A 1 253 ? -11.105 -11.011 6.657 1.00 97.00 253 ASN A C 1
ATOM 2058 O O . ASN A 1 253 ? -12.098 -10.487 7.160 1.00 97.00 253 ASN A O 1
ATOM 2062 N N . VAL A 1 254 ? -10.553 -12.121 7.154 1.00 96.62 254 VAL A N 1
ATOM 2063 C CA . VAL A 1 254 ? -11.111 -12.909 8.269 1.00 96.62 254 VAL A CA 1
ATOM 2064 C C . VAL A 1 254 ? -11.376 -12.060 9.513 1.00 96.62 254 VAL A C 1
ATOM 2066 O O . VAL A 1 254 ? -12.425 -12.185 10.130 1.00 96.62 254 VAL A O 1
ATOM 2069 N N . LYS A 1 255 ? -10.467 -11.141 9.856 1.00 95.94 255 LYS A N 1
ATOM 2070 C CA . LYS A 1 255 ? -10.610 -10.302 11.052 1.00 95.94 255 LYS A CA 1
ATOM 2071 C C . LYS A 1 255 ? -11.787 -9.333 10.942 1.00 95.94 255 LYS A C 1
ATOM 2073 O O . LYS A 1 255 ? -12.424 -9.029 11.945 1.00 95.94 255 LYS A O 1
ATOM 2078 N N . LEU A 1 256 ? -12.053 -8.820 9.740 1.00 96.75 256 LEU A N 1
ATOM 2079 C CA . LEU A 1 256 ? -13.208 -7.959 9.498 1.00 96.75 256 LEU A CA 1
ATOM 2080 C C . LEU A 1 256 ? -14.503 -8.761 9.421 1.00 96.75 256 LEU A C 1
ATOM 2082 O O . LEU A 1 256 ? -15.506 -8.288 9.934 1.00 96.75 256 LEU A O 1
ATOM 2086 N N . LEU A 1 257 ? -14.478 -9.970 8.854 1.00 96.62 257 LEU A N 1
ATOM 2087 C CA . LEU A 1 257 ? -15.632 -10.873 8.868 1.00 96.62 257 LEU A CA 1
ATOM 2088 C C . LEU A 1 257 ? -16.046 -11.224 10.305 1.00 96.62 257 LEU A C 1
ATOM 2090 O O . LEU A 1 257 ? -17.201 -11.029 10.667 1.00 96.62 257 LEU A O 1
ATOM 2094 N N . GLU A 1 258 ? -15.093 -11.615 11.157 1.00 96.25 258 GLU A N 1
ATOM 2095 C CA . GLU A 1 258 ? -15.341 -11.856 12.587 1.00 96.25 258 GLU A CA 1
ATOM 2096 C C . GLU A 1 258 ? -15.903 -10.609 13.289 1.00 96.25 258 GLU A C 1
ATOM 2098 O O . GLU A 1 258 ? -16.830 -10.706 14.090 1.00 96.25 258 GLU A O 1
ATOM 2103 N N . ALA A 1 259 ? -15.360 -9.427 12.978 1.00 95.50 259 ALA A N 1
ATOM 2104 C CA . ALA A 1 259 ? -15.830 -8.162 13.537 1.00 95.50 259 ALA A CA 1
ATOM 2105 C C . ALA A 1 259 ? -17.228 -7.759 13.034 1.00 95.50 259 ALA A C 1
ATOM 2107 O O . ALA A 1 259 ? -17.946 -7.060 13.736 1.00 95.50 259 ALA A O 1
ATOM 2108 N N . ILE A 1 260 ? -17.635 -8.175 11.835 1.00 95.00 260 ILE A N 1
ATOM 2109 C CA . ILE A 1 260 ? -19.002 -7.960 11.345 1.00 95.00 260 ILE A CA 1
ATOM 2110 C C . ILE A 1 260 ? -19.973 -8.872 12.105 1.00 95.00 260 ILE A C 1
ATOM 2112 O O . ILE A 1 260 ? -21.046 -8.427 12.504 1.00 95.00 260 ILE A O 1
ATOM 2116 N N . GLU A 1 261 ? -19.587 -10.125 12.351 1.00 95.06 261 GLU A N 1
ATOM 2117 C CA . GLU A 1 261 ? -20.449 -11.136 12.975 1.00 95.06 261 GLU A CA 1
ATOM 2118 C C . GLU A 1 261 ? -20.579 -11.001 14.503 1.00 95.06 261 GLU A C 1
ATOM 2120 O O . GLU A 1 261 ? -21.624 -11.344 15.054 1.00 95.06 261 GLU A O 1
ATOM 2125 N N . SER A 1 262 ? -19.551 -10.504 15.200 1.00 96.62 262 SER A N 1
ATOM 2126 C CA . SER A 1 262 ? -19.521 -10.405 16.668 1.00 96.62 262 SER A CA 1
ATOM 2127 C C . SER A 1 262 ? -19.134 -9.007 17.138 1.00 96.62 262 SER A C 1
ATOM 2129 O O . SER A 1 262 ? -18.054 -8.499 16.820 1.00 96.62 262 SER A O 1
ATOM 2131 N N . ILE A 1 263 ? -19.986 -8.426 17.988 1.00 95.19 263 ILE A N 1
ATOM 2132 C CA . ILE A 1 263 ? -19.721 -7.142 18.644 1.00 95.19 263 ILE A CA 1
ATOM 2133 C C . ILE A 1 263 ? -18.474 -7.219 19.537 1.00 95.19 263 ILE A C 1
ATOM 2135 O O . ILE A 1 263 ? -17.670 -6.294 19.565 1.00 95.19 263 ILE A O 1
ATOM 2139 N N . GLU A 1 264 ? -18.219 -8.357 20.189 1.00 95.62 264 GLU A N 1
ATOM 2140 C CA . GLU A 1 264 ? -17.025 -8.551 21.014 1.00 95.62 264 GLU A CA 1
ATOM 2141 C C . GLU A 1 264 ? -15.740 -8.578 20.169 1.00 95.62 264 GLU A C 1
ATOM 2143 O O . GLU A 1 264 ? -14.709 -8.012 20.557 1.00 95.62 264 GLU A O 1
ATOM 2148 N N . ALA A 1 265 ? -15.781 -9.234 19.003 1.00 96.50 265 ALA A N 1
ATOM 2149 C CA . ALA A 1 265 ? -14.668 -9.256 18.055 1.00 96.50 265 ALA A CA 1
ATOM 2150 C C . ALA A 1 265 ? -14.421 -7.866 17.443 1.00 96.50 265 ALA A C 1
ATOM 2152 O O . ALA A 1 265 ? -13.258 -7.452 17.292 1.00 96.50 265 ALA A O 1
ATOM 2153 N N . PHE A 1 266 ? -15.502 -7.134 17.152 1.00 96.56 266 PHE A N 1
ATOM 2154 C CA . PHE A 1 266 ? -15.461 -5.740 16.727 1.00 96.56 266 PHE A CA 1
ATOM 2155 C C . PHE A 1 266 ? -14.786 -4.866 17.780 1.00 96.56 266 PHE A C 1
ATOM 2157 O O . PHE A 1 266 ? -13.741 -4.280 17.493 1.00 96.56 266 PHE A O 1
ATOM 2164 N N . ASP A 1 267 ? -15.301 -4.852 19.010 1.00 95.06 267 ASP A N 1
ATOM 2165 C CA . ASP A 1 267 ? -14.805 -4.030 20.114 1.00 95.06 267 ASP A CA 1
ATOM 2166 C C . ASP A 1 267 ? -13.328 -4.287 20.385 1.00 95.06 267 ASP A C 1
ATOM 2168 O O . ASP A 1 267 ? -12.525 -3.355 20.489 1.00 95.06 267 ASP A O 1
ATOM 2172 N N . LYS A 1 268 ? -12.917 -5.558 20.422 1.00 95.69 268 LYS A N 1
ATOM 2173 C CA . LYS A 1 268 ? -11.508 -5.930 20.594 1.00 95.69 268 LYS A CA 1
ATOM 2174 C C . LYS A 1 268 ? -10.630 -5.336 19.493 1.00 95.69 268 LYS A C 1
ATOM 2176 O O . LYS A 1 268 ? -9.542 -4.816 19.769 1.00 95.69 268 LYS A O 1
ATOM 2181 N N . THR A 1 269 ? -11.075 -5.422 18.242 1.00 96.25 269 THR A N 1
ATOM 2182 C CA . THR A 1 269 ? -10.332 -4.908 17.087 1.00 96.25 269 THR A CA 1
ATOM 2183 C C . THR A 1 269 ? -10.295 -3.383 17.083 1.00 96.25 269 THR A C 1
ATOM 2185 O O . THR A 1 269 ? -9.220 -2.798 16.913 1.00 96.25 269 THR A O 1
ATOM 2188 N N . TYR A 1 270 ? -11.437 -2.754 17.335 1.00 95.81 270 TYR A N 1
ATOM 2189 C CA . TYR A 1 270 ? -11.637 -1.314 17.365 1.00 95.81 270 TYR A CA 1
ATOM 2190 C C . TYR A 1 270 ? -10.825 -0.642 18.474 1.00 95.81 270 TYR A C 1
ATOM 2192 O O . TYR A 1 270 ? -10.042 0.280 18.218 1.00 95.81 270 TYR A O 1
ATOM 2200 N N . MET A 1 271 ? -10.929 -1.156 19.701 1.00 95.50 271 MET A N 1
ATOM 2201 C CA . MET A 1 271 ? -10.202 -0.650 20.865 1.00 95.50 271 MET A CA 1
ATOM 2202 C C . MET A 1 271 ? -8.700 -0.893 20.743 1.00 95.50 271 MET A C 1
ATOM 2204 O O . MET A 1 271 ? -7.897 -0.006 21.050 1.00 95.50 271 MET A O 1
ATOM 2208 N N . GLY A 1 272 ? -8.302 -2.067 20.245 1.00 95.88 272 GLY A N 1
ATOM 2209 C CA . GLY A 1 272 ? -6.899 -2.395 20.005 1.00 95.88 272 GLY A CA 1
ATOM 2210 C C . GLY A 1 272 ? -6.248 -1.457 18.987 1.00 95.88 272 GLY A C 1
ATOM 2211 O O . GLY A 1 272 ? -5.148 -0.950 19.222 1.00 95.88 272 GLY A O 1
ATOM 2212 N N . LEU A 1 273 ? -6.933 -1.182 17.875 1.00 96.56 273 LEU A N 1
ATOM 2213 C CA . LEU A 1 273 ? -6.435 -0.279 16.841 1.00 96.56 273 LEU A CA 1
ATOM 2214 C C . LEU A 1 273 ? -6.394 1.177 17.321 1.00 96.56 273 LEU A C 1
ATOM 2216 O O . LEU A 1 273 ? -5.373 1.845 17.152 1.00 96.56 273 LEU A O 1
ATOM 2220 N N . SER A 1 274 ? -7.451 1.634 17.995 1.00 96.31 274 SER A N 1
ATOM 2221 C CA . SER A 1 274 ? -7.528 2.986 18.560 1.00 96.31 274 SER A CA 1
ATOM 2222 C C . SER A 1 274 ? -6.419 3.234 19.589 1.00 96.31 274 SER A C 1
ATOM 2224 O O . SER A 1 274 ? -5.729 4.248 19.528 1.00 96.31 274 SER A O 1
ATOM 2226 N N . THR A 1 275 ? -6.156 2.263 20.470 1.00 96.56 275 THR A N 1
ATOM 2227 C CA . THR A 1 275 ? -5.063 2.337 21.456 1.00 96.56 275 THR A CA 1
ATOM 2228 C C . THR A 1 275 ? -3.693 2.433 20.783 1.00 96.56 275 THR A C 1
ATOM 2230 O O . THR A 1 275 ? -2.833 3.190 21.234 1.00 96.56 275 THR A O 1
ATOM 2233 N N . ARG A 1 276 ? -3.461 1.680 19.697 1.00 97.38 276 ARG A N 1
ATOM 2234 C CA . ARG A 1 276 ? -2.209 1.782 18.929 1.00 97.38 276 ARG A CA 1
ATOM 2235 C C . ARG A 1 276 ? -2.061 3.161 18.286 1.00 97.38 276 ARG A C 1
ATOM 2237 O O . ARG A 1 276 ? -0.972 3.723 18.354 1.00 97.38 276 ARG A O 1
ATOM 2244 N N . ALA A 1 277 ? -3.133 3.703 17.702 1.00 96.88 277 ALA A N 1
ATOM 2245 C CA . ALA A 1 277 ? -3.121 5.030 17.087 1.00 96.88 277 ALA A CA 1
ATOM 2246 C C . ALA A 1 277 ? -2.807 6.128 18.117 1.00 96.88 277 ALA A C 1
ATOM 2248 O O . ALA A 1 277 ? -1.911 6.934 17.886 1.00 96.88 277 ALA A O 1
ATOM 2249 N N . ILE A 1 278 ? -3.471 6.099 19.279 1.00 96.81 278 ILE A N 1
ATOM 2250 C CA . ILE A 1 278 ? -3.231 7.017 20.405 1.00 96.81 278 ILE A CA 1
ATOM 2251 C C . ILE A 1 278 ? -1.760 6.989 20.826 1.00 96.81 278 ILE A C 1
ATOM 2253 O O . ILE A 1 278 ? -1.101 8.024 20.805 1.00 96.81 278 ILE A O 1
ATOM 2257 N N . LYS A 1 279 ? -1.212 5.798 21.113 1.00 97.06 279 LYS A N 1
ATOM 2258 C CA . LYS A 1 279 ? 0.194 5.652 21.529 1.00 97.06 279 LYS A CA 1
ATOM 2259 C C . LYS A 1 279 ? 1.168 6.240 20.506 1.00 97.06 279 LYS A C 1
ATOM 2261 O O . LYS A 1 279 ? 2.151 6.866 20.891 1.00 97.06 279 LYS A O 1
ATOM 2266 N N . SER A 1 280 ? 0.907 6.052 19.212 1.00 97.06 280 SER A N 1
ATOM 2267 C CA . SER A 1 280 ? 1.736 6.633 18.152 1.00 97.06 280 SER A CA 1
ATOM 2268 C C . SER A 1 280 ? 1.539 8.151 18.002 1.00 97.06 280 SER A C 1
ATOM 2270 O O . SER A 1 280 ? 2.508 8.867 17.748 1.00 97.06 280 SER A O 1
ATOM 2272 N N . TYR A 1 281 ? 0.338 8.691 18.223 1.00 97.56 281 TYR A N 1
ATOM 2273 C CA . TYR A 1 281 ? 0.143 10.145 18.274 1.00 97.56 281 TYR A CA 1
ATOM 2274 C C . TYR A 1 281 ? 0.854 10.791 19.466 1.00 97.56 281 TYR A C 1
ATOM 2276 O O . TYR A 1 281 ? 1.513 11.817 19.293 1.00 97.56 281 TYR A O 1
ATOM 2284 N N . ASP A 1 282 ? 0.805 10.172 20.642 1.00 96.62 282 ASP A N 1
ATOM 2285 C CA . ASP A 1 282 ? 1.525 10.656 21.821 1.00 96.62 282 ASP A CA 1
ATOM 2286 C C . ASP A 1 282 ? 3.042 10.613 21.605 1.00 96.62 282 ASP A C 1
ATOM 2288 O O . ASP A 1 282 ? 3.729 11.610 21.829 1.00 96.62 282 ASP A O 1
ATOM 2292 N N . ALA A 1 283 ? 3.562 9.506 21.060 1.00 96.00 283 ALA A N 1
ATOM 2293 C CA . ALA A 1 283 ? 4.980 9.358 20.722 1.00 96.00 283 ALA A CA 1
ATOM 2294 C C . ALA A 1 283 ? 5.466 10.319 19.618 1.00 96.00 283 ALA A C 1
ATOM 2296 O O . ALA A 1 283 ? 6.670 10.480 19.431 1.00 96.00 283 ALA A O 1
ATOM 2297 N N . SER A 1 284 ? 4.547 10.958 18.886 1.00 96.50 284 SER A N 1
ATOM 2298 C CA . SER A 1 284 ? 4.849 11.980 17.877 1.00 96.50 284 SER A CA 1
ATOM 2299 C C . SER A 1 284 ? 4.474 13.403 18.309 1.00 96.50 284 SER A C 1
ATOM 2301 O O . SER A 1 284 ? 4.469 14.314 17.480 1.00 96.50 284 SER A O 1
ATOM 2303 N N . PHE A 1 285 ? 4.166 13.612 19.595 1.00 94.81 285 PHE A N 1
ATOM 2304 C CA . PHE A 1 285 ? 3.755 14.899 20.173 1.00 94.81 285 PHE A CA 1
ATOM 2305 C C . PHE A 1 285 ? 2.496 15.512 19.533 1.00 94.81 285 PHE A C 1
ATOM 2307 O O . PHE A 1 285 ? 2.266 16.721 19.588 1.00 94.81 285 PHE A O 1
ATOM 2314 N N . ARG A 1 286 ? 1.632 14.678 18.947 1.00 93.88 286 ARG A N 1
ATOM 2315 C CA . ARG A 1 286 ? 0.355 15.075 18.339 1.00 93.88 286 ARG A CA 1
ATOM 2316 C C . ARG A 1 286 ? -0.810 14.853 19.310 1.00 93.88 286 ARG A C 1
ATOM 2318 O O . ARG A 1 286 ? -1.835 14.282 18.944 1.00 93.88 286 ARG A O 1
ATOM 2325 N N . SER A 1 287 ? -0.692 15.350 20.544 1.00 88.38 287 SER A N 1
ATOM 2326 C CA . SER A 1 287 ? -1.651 15.077 21.632 1.00 88.38 287 SER A CA 1
ATOM 2327 C C . SER A 1 287 ? -3.095 15.481 21.313 1.00 88.38 287 SER A C 1
ATOM 2329 O O . SER A 1 287 ? -4.028 14.831 21.766 1.00 88.38 287 SER A O 1
ATOM 2331 N N . ARG A 1 288 ? -3.318 16.511 20.482 1.00 89.81 288 ARG A N 1
ATOM 2332 C CA . ARG A 1 288 ? -4.675 16.872 20.023 1.00 89.81 288 ARG A CA 1
ATOM 2333 C C . ARG A 1 288 ? -5.327 15.760 19.195 1.00 89.81 288 ARG A C 1
ATOM 2335 O O . ARG A 1 288 ? -6.509 15.493 19.366 1.00 89.81 288 ARG A O 1
ATOM 2342 N N . ALA A 1 289 ? -4.561 15.103 18.324 1.00 89.88 289 ALA A N 1
ATOM 2343 C CA . ALA A 1 289 ? -5.062 13.983 17.533 1.00 89.88 289 ALA A CA 1
ATOM 2344 C C . ALA A 1 289 ? -5.344 12.760 18.421 1.00 89.88 289 ALA A C 1
ATOM 2346 O O . ALA A 1 289 ? -6.381 12.125 18.258 1.00 89.88 289 ALA A O 1
ATOM 2347 N N . ALA A 1 290 ? -4.483 12.487 19.410 1.00 90.50 290 ALA A N 1
ATOM 2348 C CA . ALA A 1 290 ? -4.721 11.441 20.408 1.00 90.50 290 ALA A CA 1
ATOM 2349 C C . ALA A 1 290 ? -6.010 11.693 21.214 1.00 90.50 290 ALA A C 1
ATOM 2351 O O . ALA A 1 290 ? -6.830 10.789 21.367 1.00 90.50 290 ALA A O 1
ATOM 2352 N N . LEU A 1 291 ? -6.226 12.933 21.671 1.00 89.50 291 LEU A N 1
ATOM 2353 C CA . LEU A 1 291 ? -7.429 13.328 22.410 1.00 89.50 291 LEU A CA 1
ATOM 2354 C C . LEU A 1 291 ? -8.712 13.165 21.590 1.00 89.50 291 LEU A C 1
ATOM 2356 O O . LEU A 1 291 ? -9.719 12.741 22.146 1.00 89.50 291 LEU A O 1
ATOM 2360 N N . ASN A 1 292 ? -8.677 13.439 20.284 1.00 90.00 292 ASN A N 1
ATOM 2361 C CA . ASN A 1 292 ? -9.832 13.197 19.417 1.00 90.00 292 ASN A CA 1
ATOM 2362 C C . ASN A 1 292 ? -10.200 11.705 19.390 1.00 90.00 292 ASN A C 1
ATOM 2364 O O . ASN A 1 292 ? -11.352 11.358 19.617 1.00 90.00 292 ASN A O 1
ATOM 2368 N N . VAL A 1 293 ? -9.215 10.814 19.220 1.00 89.50 293 VAL A N 1
ATOM 2369 C CA . VAL A 1 293 ? -9.460 9.359 19.230 1.00 89.50 293 VAL A CA 1
ATOM 2370 C C . VAL A 1 293 ? -9.953 8.884 20.605 1.00 89.50 293 VAL A C 1
ATOM 2372 O O . VAL A 1 293 ? -10.819 8.014 20.685 1.00 89.50 293 VAL A O 1
ATOM 2375 N N . HIS A 1 294 ? -9.450 9.466 21.698 1.00 88.56 294 HIS A N 1
ATOM 2376 C CA . HIS A 1 294 ? -9.983 9.215 23.041 1.00 88.56 294 HIS A CA 1
ATOM 2377 C C . HIS A 1 294 ? -11.440 9.659 23.193 1.00 88.56 294 HIS A C 1
ATOM 2379 O O . HIS A 1 294 ? -12.226 8.928 23.792 1.00 88.56 294 HIS A O 1
ATOM 2385 N N . GLY A 1 295 ? -11.789 10.836 22.668 1.00 86.12 295 GLY A N 1
ATOM 2386 C CA . GLY A 1 295 ? -13.151 11.364 22.678 1.00 86.12 295 GLY A CA 1
ATOM 2387 C C . GLY A 1 295 ? -14.119 10.444 21.943 1.00 86.12 295 GLY A C 1
ATOM 2388 O O . GLY A 1 295 ? -15.161 10.099 22.494 1.00 86.12 295 GLY A O 1
ATOM 2389 N N . ASP A 1 296 ? -13.729 9.962 20.762 1.00 86.50 296 ASP A N 1
ATOM 2390 C CA . ASP A 1 296 ? -14.528 9.003 20.000 1.00 86.50 296 ASP A CA 1
ATOM 2391 C C . ASP A 1 296 ? -14.769 7.704 20.785 1.00 86.50 296 ASP A C 1
ATOM 2393 O O . ASP A 1 296 ? -15.886 7.208 20.835 1.00 86.50 296 ASP A O 1
ATOM 2397 N N . ILE A 1 297 ? -13.739 7.148 21.437 1.00 87.00 297 ILE A N 1
ATOM 2398 C CA . ILE A 1 297 ? -13.895 5.945 22.274 1.00 87.00 297 ILE A CA 1
ATOM 2399 C C . ILE A 1 297 ? -14.807 6.221 23.476 1.00 87.00 297 ILE A C 1
ATOM 2401 O O . ILE A 1 297 ? -15.594 5.364 23.869 1.00 87.00 297 ILE A O 1
ATOM 2405 N N . ALA A 1 298 ? -14.689 7.399 24.092 1.00 83.31 298 ALA A N 1
ATOM 2406 C CA . ALA A 1 298 ? -15.516 7.770 25.234 1.00 83.31 298 ALA A CA 1
ATOM 2407 C C . ALA A 1 298 ? -17.001 7.892 24.858 1.00 83.31 298 ALA A C 1
ATOM 2409 O O . ALA A 1 298 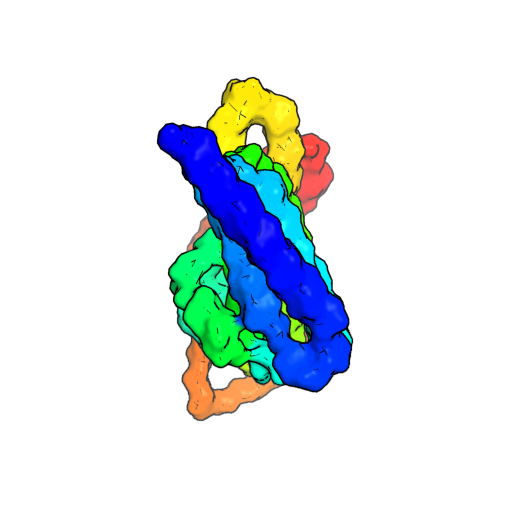? -17.842 7.592 25.698 1.00 83.31 298 ALA A O 1
ATOM 2410 N N . ALA A 1 299 ? -17.307 8.261 23.610 1.00 81.00 299 ALA A N 1
ATOM 2411 C CA . ALA A 1 299 ? -18.667 8.346 23.080 1.00 81.00 299 ALA A CA 1
ATOM 2412 C C . ALA A 1 299 ? -19.352 6.979 22.859 1.00 81.00 299 ALA A C 1
ATOM 2414 O O . ALA A 1 299 ? -20.531 6.950 22.523 1.00 81.00 299 ALA A O 1
ATOM 2415 N N . LEU A 1 300 ? -18.644 5.854 23.046 1.00 75.38 300 LEU A N 1
ATOM 2416 C CA . LEU A 1 300 ? -19.234 4.505 23.035 1.00 75.38 300 LEU A CA 1
ATOM 2417 C C . LEU A 1 300 ? -19.968 4.145 24.338 1.00 75.38 300 LEU A C 1
ATOM 2419 O O . LEU A 1 300 ? -20.643 3.119 24.385 1.00 75.38 300 LEU A O 1
ATOM 2423 N N . LYS A 1 301 ? -19.780 4.934 25.403 1.00 59.28 301 LYS A N 1
ATOM 2424 C CA . LYS A 1 301 ? -20.386 4.725 26.725 1.00 59.28 301 LYS A CA 1
ATOM 2425 C C . LYS A 1 301 ? -21.630 5.579 26.909 1.00 59.28 301 LYS A C 1
ATOM 2427 O O . LYS A 1 301 ? -22.560 5.074 27.574 1.00 59.28 301 LYS A O 1
#

Secondary structure (DSSP, 8-state):
-HHHHHHHHHHHHHHHHHHHHHHHTTTTSTT--HHHHHHHHHHHHHHHHHTT-HHHHHHHHHHHHHHHHHHHHHSTTTTT-S----STTTTTS-TT-TTSS-HHHHHHTT---HHHHHHHHHHHHHHHHHHTT-HHHHHHHHHHHHHHHHHHHHHTGGGS-TTHHHHHHHHHHHHHHHHHHHHHHHHHHH-GGGHHHHHHHHHHHHHHHHHHHHHHHHHHTSS-SSTTGGGG--TT---PPPPTTS--PPP--HHHHHHHH-HHHHHHHHHHHHHHHHHHHHHTT-HHHHHHHHHHHHTT-

InterPro domains:
  IPR045126 Trafficking protein particle complex subunit TRAPPC10/Trs130 [PTHR13251] (1-300)
  IPR056913 TRAPPC10/Trs130, N-terminal [PF23036] (1-138)

Radius of gyration: 21.71 Å; chains: 1; bounding box: 68×32×60 Å

Foldseek 3Di:
DVVVVVVVLVVVLVVLVVVLVVLVVCPVPPPRALLVSVLSLLVNLVSCVVVVVLVSSLVSLVVSVVVVVVCCVPPPCPQQVAADCQDACSLAPQLLPLVPDPVNVCSVVSHHHVSNVLSNSLNSNLVSCVSVLVLLVNLVVLLVSLVVCLVVCVVVCVSHADLSNLSNLLNHLVSSCVVSVVSLVVVCVVPVVSQQSSLVSNLSSLVSNLLSLLALCCVLVLDPCDPPSVVSHDPPCPPDDDDPPDDRDHHDPPLSVVLSVDSVSSCCVNVVSLVSSLVSCVSNVVNVVSVVSVVVVVVSD

pLDDT: mean 90.42, std 11.81, range [39.69, 98.81]

Organism: NCBI:txid747725